Protein AF-A0A9D4T804-F1 (afdb_monomer_lite)

Structure (mmCIF, N/CA/C/O backbone):
data_AF-A0A9D4T804-F1
#
_entry.id   AF-A0A9D4T804-F1
#
loop_
_atom_site.group_PDB
_atom_site.id
_atom_site.type_symbol
_atom_site.label_atom_id
_atom_site.label_alt_id
_atom_site.label_comp_id
_atom_site.label_asym_id
_atom_site.label_entity_id
_atom_site.label_seq_id
_atom_site.pdbx_PDB_ins_code
_atom_site.Cartn_x
_atom_site.Cartn_y
_atom_site.Cartn_z
_atom_site.occupancy
_atom_site.B_iso_or_equiv
_atom_site.auth_seq_id
_atom_site.auth_comp_id
_atom_site.auth_asym_id
_atom_site.auth_atom_id
_atom_site.pdbx_PDB_model_num
ATOM 1 N N . MET A 1 1 ? -60.612 2.000 -34.997 1.00 43.91 1 MET A N 1
ATOM 2 C CA . MET A 1 1 ? -61.069 1.738 -33.613 1.00 43.91 1 MET A CA 1
ATOM 3 C C . MET A 1 1 ? -59.850 1.777 -32.703 1.00 43.91 1 MET A C 1
ATOM 5 O O . MET A 1 1 ? -59.124 0.799 -32.596 1.00 43.91 1 MET A O 1
ATOM 9 N N . GLU A 1 2 ? -59.589 2.954 -32.138 1.00 34.81 2 GLU A N 1
ATOM 10 C CA . GLU A 1 2 ? -58.404 3.291 -31.342 1.00 34.81 2 GLU A CA 1
ATOM 11 C C . GLU A 1 2 ? -58.527 2.724 -29.913 1.00 34.81 2 GLU A C 1
ATOM 13 O O . GLU A 1 2 ? -59.472 3.053 -29.194 1.00 34.81 2 GLU A O 1
ATOM 18 N N . ARG A 1 3 ? -57.588 1.880 -29.462 1.00 41.41 3 ARG A N 1
ATOM 19 C CA . ARG A 1 3 ? -57.525 1.415 -28.062 1.00 41.41 3 ARG A CA 1
ATOM 20 C C . ARG A 1 3 ? -56.626 2.346 -27.247 1.00 41.41 3 ARG A C 1
ATOM 22 O O . ARG A 1 3 ? -55.404 2.228 -27.263 1.00 41.41 3 ARG A O 1
ATOM 29 N N . LYS A 1 4 ? -57.249 3.266 -26.509 1.00 42.50 4 LYS A N 1
ATOM 30 C CA . LYS A 1 4 ? -56.595 4.216 -25.595 1.00 42.50 4 LYS A CA 1
ATOM 31 C C . LYS A 1 4 ? -56.035 3.468 -24.372 1.00 42.50 4 LYS A C 1
ATOM 33 O O . LYS A 1 4 ? -56.793 3.004 -23.523 1.00 42.50 4 LYS A O 1
ATOM 38 N N . ARG A 1 5 ? -54.706 3.331 -24.278 1.00 44.31 5 ARG A N 1
ATOM 39 C CA . ARG A 1 5 ? -54.016 2.821 -23.078 1.00 44.31 5 ARG A CA 1
ATOM 40 C C . ARG A 1 5 ? -54.162 3.840 -21.939 1.00 44.31 5 ARG A C 1
ATOM 42 O O . ARG A 1 5 ? -53.726 4.981 -22.060 1.00 44.31 5 ARG A O 1
ATOM 49 N N . ARG A 1 6 ? -54.806 3.430 -20.842 1.00 42.22 6 ARG A N 1
ATOM 50 C CA . ARG A 1 6 ? -54.966 4.214 -19.607 1.00 42.22 6 ARG A CA 1
ATOM 51 C C . ARG A 1 6 ? -53.597 4.351 -18.926 1.00 42.22 6 ARG A C 1
ATOM 53 O O . ARG A 1 6 ? -53.038 3.364 -18.459 1.00 42.22 6 ARG A O 1
ATOM 60 N N . SER A 1 7 ? -53.064 5.568 -18.899 1.00 35.38 7 SER A N 1
ATOM 61 C CA . SER A 1 7 ? -51.868 5.938 -18.137 1.00 35.38 7 SER A CA 1
ATOM 62 C C . SER A 1 7 ? -52.174 5.868 -16.634 1.00 35.38 7 SER A C 1
ATOM 64 O O . SER A 1 7 ? -53.059 6.575 -16.151 1.00 35.38 7 SER A O 1
ATOM 66 N N . ARG A 1 8 ? -51.478 4.993 -15.895 1.00 44.34 8 ARG A N 1
ATOM 67 C CA . ARG A 1 8 ? -51.424 5.019 -14.425 1.00 44.34 8 ARG A CA 1
ATOM 68 C C . ARG A 1 8 ? -50.354 6.029 -14.021 1.00 44.34 8 ARG A C 1
ATOM 70 O O . ARG A 1 8 ? -49.180 5.692 -13.925 1.00 44.34 8 ARG A O 1
ATOM 77 N N . ARG A 1 9 ? -50.764 7.278 -13.822 1.00 39.00 9 ARG A N 1
ATOM 78 C CA . ARG A 1 9 ? -49.930 8.327 -13.233 1.00 39.00 9 ARG A CA 1
ATOM 79 C C . ARG A 1 9 ? -50.188 8.316 -11.726 1.00 39.00 9 ARG A C 1
ATOM 81 O O . ARG A 1 9 ? -51.126 8.960 -11.273 1.00 39.00 9 ARG A O 1
ATOM 88 N N . SER A 1 10 ? -49.422 7.518 -10.981 1.00 43.81 10 SER A N 1
ATOM 89 C CA . SER A 1 10 ? -49.412 7.609 -9.516 1.00 43.81 10 SER A CA 1
ATOM 90 C C . SER A 1 10 ? -48.606 8.849 -9.142 1.00 43.81 10 SER A C 1
ATOM 92 O O . SER A 1 10 ? -47.457 8.994 -9.561 1.00 43.81 10 SER A O 1
ATOM 94 N N . SER A 1 11 ? -49.247 9.802 -8.476 1.00 46.81 11 SER A N 1
ATOM 95 C CA . SER A 1 11 ? -48.684 11.104 -8.129 1.00 46.81 11 SER A CA 1
ATOM 96 C C . SER A 1 11 ? -47.635 10.973 -7.024 1.00 46.81 11 SER A C 1
ATOM 98 O O . SER A 1 11 ? -47.921 10.432 -5.961 1.00 46.81 11 SER A O 1
ATOM 100 N N . SER A 1 12 ? -46.449 11.539 -7.272 1.00 47.50 12 SER A N 1
ATOM 101 C CA . SER A 1 12 ? -45.301 11.663 -6.352 1.00 47.50 12 SER A CA 1
ATOM 102 C C . SER A 1 12 ? -45.665 12.166 -4.947 1.00 47.50 12 SER A C 1
ATOM 104 O O . SER A 1 12 ? -44.996 11.845 -3.977 1.00 47.50 12 SER A O 1
ATOM 106 N N . SER A 1 13 ? -46.773 12.895 -4.814 1.00 50.16 13 SER A N 1
ATOM 107 C CA . SER A 1 13 ? -47.264 13.412 -3.538 1.00 50.16 13 SER A CA 1
ATOM 108 C C . SER A 1 13 ? -47.794 12.337 -2.583 1.00 50.16 13 SER A C 1
ATOM 110 O O . SER A 1 13 ? -47.885 12.596 -1.389 1.00 50.16 13 SER A O 1
ATOM 112 N N . GLN A 1 14 ? -48.170 11.153 -3.084 1.00 49.47 14 GLN A N 1
ATOM 113 C CA . GLN A 1 14 ? -48.668 10.062 -2.237 1.00 49.47 14 GLN A CA 1
ATOM 114 C C . GLN A 1 14 ? -47.519 9.278 -1.590 1.00 49.47 14 GLN A C 1
ATOM 116 O O . GLN A 1 14 ? -47.615 8.918 -0.424 1.00 49.47 14 GLN A O 1
ATOM 121 N N . VAL A 1 15 ? -46.401 9.101 -2.304 1.00 46.78 15 VAL A N 1
ATOM 122 C CA . VAL A 1 15 ? -45.203 8.438 -1.759 1.00 46.78 15 VAL A CA 1
ATOM 123 C C . VAL A 1 15 ? -44.448 9.331 -0.770 1.00 46.78 15 VAL A C 1
ATOM 125 O O . VAL A 1 15 ? -43.896 8.835 0.202 1.00 46.78 15 VAL A O 1
ATOM 128 N N . GLU A 1 16 ? -44.471 10.654 -0.953 1.00 51.34 16 GLU A N 1
ATOM 129 C CA . GLU A 1 16 ? -43.828 11.590 -0.016 1.00 51.34 16 GLU A CA 1
ATOM 130 C C . GLU A 1 16 ? -44.603 11.776 1.298 1.00 51.34 16 GLU A C 1
ATOM 132 O O . GLU A 1 16 ? -44.017 12.187 2.300 1.00 51.34 16 GLU A O 1
ATOM 137 N N . ALA A 1 17 ? -45.908 11.485 1.308 1.00 47.88 17 ALA A N 1
ATOM 138 C CA . ALA A 1 17 ? -46.720 11.509 2.523 1.00 47.88 17 ALA A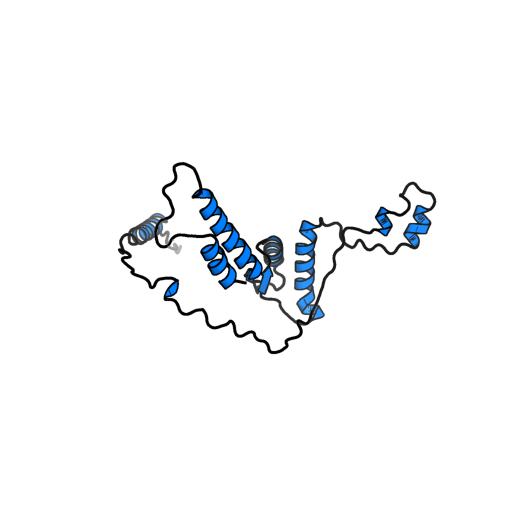 CA 1
ATOM 139 C C . ALA A 1 17 ? -46.498 10.247 3.373 1.00 47.88 17 ALA A C 1
ATOM 141 O O . ALA A 1 17 ? -46.342 10.359 4.585 1.00 47.88 17 ALA A O 1
ATOM 142 N N . GLU A 1 18 ? -46.384 9.080 2.734 1.00 50.09 18 GLU A N 1
ATOM 143 C CA . GLU A 1 18 ? -46.157 7.795 3.413 1.00 50.09 18 GLU A CA 1
ATOM 144 C C . GLU A 1 18 ? -44.768 7.737 4.080 1.00 50.09 18 GLU A C 1
ATOM 146 O O . GLU A 1 18 ? -44.637 7.291 5.216 1.00 50.09 18 GLU A O 1
ATOM 151 N N . VAL A 1 19 ? -43.743 8.330 3.452 1.00 49.34 19 VAL A N 1
ATOM 152 C CA . VAL A 1 19 ? -42.389 8.435 4.035 1.00 49.34 19 VAL A CA 1
ATOM 153 C C . VAL A 1 19 ? -42.337 9.398 5.230 1.00 49.34 19 VAL A C 1
ATOM 155 O O . VAL A 1 19 ? -41.486 9.252 6.103 1.00 49.34 19 VAL A O 1
ATOM 158 N N . LYS A 1 20 ? -43.234 10.390 5.313 1.00 50.41 20 LYS A N 1
ATOM 159 C CA . LYS A 1 20 ? -43.261 11.332 6.448 1.00 50.41 20 LYS A CA 1
ATOM 160 C C . LYS A 1 20 ? -43.957 10.769 7.685 1.00 50.41 20 LYS A C 1
ATOM 162 O O . LYS A 1 20 ? -43.661 11.239 8.780 1.00 50.41 20 LYS A O 1
ATOM 167 N N . GLU A 1 21 ? -44.835 9.781 7.524 1.00 43.41 21 GLU A N 1
ATOM 168 C CA . GLU A 1 21 ? -45.536 9.142 8.641 1.00 43.41 21 GLU A CA 1
ATOM 169 C C . GLU A 1 21 ? -44.640 8.122 9.370 1.00 43.41 21 GLU A C 1
ATOM 171 O O . GLU A 1 21 ? -44.635 8.097 10.598 1.00 43.41 21 GLU A O 1
ATOM 176 N N . GLU A 1 22 ? -43.773 7.386 8.658 1.00 46.59 22 GLU A N 1
ATOM 177 C CA . GLU A 1 22 ? -42.811 6.467 9.300 1.00 46.59 22 GLU A CA 1
ATOM 178 C C . GLU A 1 22 ? -41.704 7.183 10.097 1.00 46.59 22 GLU A C 1
ATOM 180 O O . GLU A 1 22 ? -41.226 6.664 11.104 1.00 46.59 22 GLU A O 1
ATOM 185 N N . VAL A 1 23 ? -41.305 8.399 9.708 1.00 44.31 23 VAL A N 1
ATOM 186 C CA . VAL A 1 23 ? -40.206 9.130 10.378 1.00 44.31 23 VAL A CA 1
ATOM 187 C C . VAL A 1 23 ? -40.643 9.737 11.723 1.00 44.31 23 VAL A C 1
ATOM 189 O O . VAL A 1 23 ? -39.802 10.052 12.564 1.00 44.31 23 VAL A O 1
ATOM 192 N N . ALA A 1 24 ? -41.950 9.868 11.971 1.00 41.78 24 ALA A N 1
ATOM 193 C CA . ALA A 1 24 ? -42.486 10.433 13.210 1.00 41.78 24 ALA A CA 1
ATOM 194 C C . ALA A 1 24 ? -42.615 9.416 14.364 1.00 41.78 24 ALA A C 1
ATOM 196 O O . ALA A 1 24 ? -42.823 9.827 15.503 1.00 41.78 24 ALA A O 1
ATOM 197 N N . ALA A 1 25 ? -42.461 8.114 14.103 1.00 43.00 25 ALA A N 1
ATOM 198 C CA . ALA A 1 25 ? -42.687 7.054 15.091 1.00 43.00 25 ALA A CA 1
ATOM 199 C C . ALA A 1 25 ? -41.435 6.631 15.891 1.00 43.00 25 ALA A C 1
ATOM 201 O O . ALA A 1 25 ? -41.491 5.652 16.627 1.00 43.00 25 ALA A O 1
ATOM 202 N N . VAL A 1 26 ? -40.304 7.339 15.765 1.00 44.31 26 VAL A N 1
ATOM 203 C CA . VAL A 1 26 ? -39.010 6.903 16.342 1.00 44.31 26 VAL A CA 1
ATOM 204 C C . VAL A 1 26 ? -38.526 7.765 17.519 1.00 44.31 26 VAL A C 1
ATOM 206 O O . VAL A 1 26 ? -37.336 7.783 17.825 1.00 44.31 26 VAL A O 1
ATOM 209 N N . HIS A 1 27 ? -39.416 8.486 18.205 1.00 49.28 27 HIS A N 1
ATOM 210 C CA . HIS A 1 27 ? -39.064 9.154 19.463 1.00 49.28 27 HIS A CA 1
ATOM 211 C C . HIS A 1 27 ? -39.820 8.557 20.649 1.00 49.28 27 HIS A C 1
ATOM 213 O O . HIS A 1 27 ? -41.035 8.407 20.601 1.00 49.28 27 HIS A O 1
ATOM 219 N N . GLU A 1 28 ? -39.040 8.317 21.707 1.00 49.78 28 GLU A N 1
ATOM 220 C CA . GLU A 1 28 ? -39.404 7.852 23.053 1.00 49.78 28 GLU A CA 1
ATOM 221 C C . GLU A 1 28 ? -39.436 6.332 23.261 1.00 49.78 28 GLU A C 1
ATOM 223 O O . GLU A 1 28 ? -40.458 5.746 23.598 1.00 49.78 28 GLU A O 1
ATOM 228 N N . GLU A 1 29 ? -38.250 5.714 23.199 1.00 40.12 29 GLU A N 1
ATOM 229 C CA . GLU A 1 29 ? -37.940 4.613 24.117 1.00 40.12 29 GLU A CA 1
ATOM 230 C C . GLU A 1 29 ? -36.879 5.090 25.117 1.00 40.12 29 GLU A C 1
ATOM 232 O O . GLU A 1 29 ? -35.735 5.402 24.777 1.00 40.12 29 GLU A O 1
ATOM 237 N N . ASP A 1 30 ? -37.320 5.209 26.364 1.00 36.22 30 ASP A N 1
ATOM 238 C CA . ASP A 1 30 ? -36.565 5.619 27.540 1.00 36.22 30 ASP A CA 1
ATOM 239 C C . ASP A 1 30 ? -35.505 4.545 27.860 1.00 36.22 30 ASP A C 1
ATOM 241 O O . ASP A 1 30 ? -35.796 3.495 28.441 1.00 36.22 30 ASP A O 1
ATOM 245 N N . VAL A 1 31 ? -34.254 4.766 27.438 1.00 40.16 31 VAL A N 1
ATOM 246 C CA . VAL A 1 31 ? -33.124 3.879 27.759 1.00 40.16 31 VAL A CA 1
ATOM 247 C C . VAL A 1 31 ? -32.714 4.101 29.213 1.00 40.16 31 VAL A C 1
ATOM 249 O O . VAL A 1 31 ? -31.706 4.726 29.533 1.00 40.16 31 VAL A O 1
ATOM 252 N N . THR A 1 32 ? -33.473 3.502 30.124 1.00 49.34 32 THR A N 1
ATOM 253 C CA . THR A 1 32 ? -32.980 3.135 31.454 1.00 49.34 32 THR A CA 1
ATOM 254 C C . THR A 1 32 ? -32.296 1.770 31.373 1.00 49.34 32 THR A C 1
ATOM 256 O O . THR A 1 32 ? -32.681 0.807 32.026 1.00 49.34 32 THR A O 1
ATOM 259 N N . SER A 1 33 ? -31.246 1.654 30.551 1.00 46.19 33 SER A N 1
ATOM 260 C CA . SER A 1 33 ? -30.394 0.464 30.579 1.00 46.19 33 SER A CA 1
ATOM 261 C C . SER A 1 33 ? -29.258 0.677 31.575 1.00 46.19 33 SER A C 1
ATOM 263 O O . SER A 1 33 ? -28.222 1.265 31.254 1.00 46.19 33 SER A O 1
ATOM 265 N N . SER A 1 34 ? -29.422 0.157 32.788 1.00 51.53 34 SER A N 1
ATOM 266 C CA . SER A 1 34 ? -28.294 -0.241 33.628 1.00 51.53 34 SER A CA 1
ATOM 267 C C . SER A 1 34 ? -27.570 -1.403 32.940 1.00 51.53 34 SER A C 1
ATOM 269 O O . SER A 1 34 ? -27.804 -2.572 33.241 1.00 51.53 34 SER A O 1
ATOM 271 N N . GLY A 1 35 ? -26.754 -1.083 31.935 1.00 48.47 35 GLY A N 1
ATOM 272 C CA . GLY A 1 35 ? -25.858 -2.041 31.302 1.00 48.47 35 GLY A CA 1
ATOM 273 C C . GLY A 1 35 ? -24.703 -2.402 32.246 1.00 48.47 35 GLY A C 1
ATOM 274 O O . GLY A 1 35 ? -24.315 -1.567 33.067 1.00 48.47 35 GLY A O 1
ATOM 275 N N . PRO A 1 36 ? -24.143 -3.622 32.143 1.00 43.59 36 PRO A N 1
ATOM 276 C CA . PRO A 1 36 ? -22.996 -4.031 32.949 1.00 43.59 36 PRO A CA 1
ATOM 277 C C . PRO A 1 36 ? -21.823 -3.077 32.717 1.00 43.59 36 PRO A C 1
ATOM 279 O O . PRO A 1 36 ? -21.581 -2.643 31.580 1.00 43.59 36 PRO A O 1
ATOM 282 N N . SER A 1 37 ? -21.111 -2.743 33.796 1.00 53.69 37 SER A N 1
ATOM 283 C CA . SER A 1 37 ? -19.942 -1.874 33.717 1.00 53.69 37 SER A CA 1
ATOM 284 C C . SER A 1 37 ? -18.882 -2.518 32.816 1.00 53.69 37 SER A C 1
ATOM 286 O O . SER A 1 37 ? -18.873 -3.731 32.603 1.00 53.69 37 SER A O 1
ATOM 288 N N . PHE A 1 38 ? -17.989 -1.717 32.235 1.00 51.66 38 PHE A N 1
ATOM 289 C CA . PHE A 1 38 ? -16.912 -2.246 31.392 1.00 51.66 38 PHE A CA 1
ATOM 290 C C . PHE A 1 38 ? -16.051 -3.287 32.136 1.00 51.66 38 PHE A C 1
ATOM 292 O O . PHE A 1 38 ? -15.546 -4.211 31.507 1.00 51.66 38 PHE A O 1
ATOM 299 N N . ASP A 1 39 ? -15.949 -3.172 33.464 1.00 58.38 39 ASP A N 1
ATOM 300 C CA . ASP A 1 39 ? -15.235 -4.119 34.323 1.00 58.38 39 ASP A CA 1
ATOM 301 C C . ASP A 1 39 ? -16.000 -5.441 34.560 1.00 58.38 39 ASP A C 1
ATOM 303 O O . ASP A 1 39 ? -15.378 -6.432 34.932 1.00 58.38 39 ASP A O 1
ATOM 307 N N . ASP A 1 40 ? -17.315 -5.488 34.301 1.00 55.12 40 ASP A N 1
ATOM 308 C CA . ASP A 1 40 ? -18.156 -6.695 34.427 1.00 55.12 40 ASP A CA 1
ATOM 309 C C . ASP A 1 40 ? -18.221 -7.524 33.135 1.00 55.12 40 ASP A C 1
ATOM 311 O O . ASP A 1 40 ? -18.757 -8.637 33.12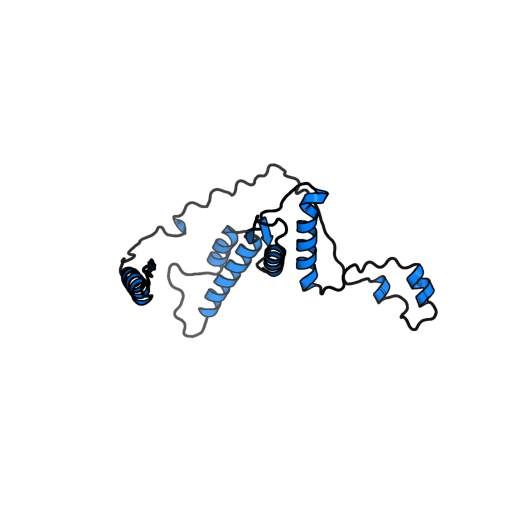6 1.00 55.12 40 ASP A O 1
ATOM 315 N N . ARG A 1 41 ? -17.718 -6.994 32.012 1.00 56.41 41 ARG A N 1
ATOM 316 C CA . ARG A 1 41 ? -17.659 -7.768 30.770 1.00 56.41 41 ARG A CA 1
ATOM 317 C C . ARG A 1 41 ? -16.502 -8.756 30.873 1.00 56.41 41 ARG A C 1
ATOM 319 O O . ARG A 1 41 ? -15.380 -8.328 31.154 1.00 56.41 41 ARG A O 1
ATOM 326 N N . PRO A 1 42 ? -16.739 -10.059 30.625 1.00 57.41 42 PRO A N 1
ATOM 327 C CA . PRO A 1 42 ? -15.636 -10.996 30.529 1.00 57.41 42 PRO A CA 1
ATOM 328 C C . PRO A 1 42 ? -14.655 -10.461 29.481 1.00 57.41 42 PRO A C 1
ATOM 330 O O . PRO A 1 42 ? -15.103 -9.905 28.466 1.00 57.41 42 PRO A O 1
ATOM 333 N N . PRO A 1 43 ? -13.334 -10.586 29.716 1.00 56.66 43 PRO A N 1
ATOM 334 C CA . PRO A 1 43 ? -12.375 -10.283 28.672 1.00 56.66 43 PRO A CA 1
ATOM 335 C C . PRO A 1 43 ? -12.803 -11.053 27.419 1.00 56.66 43 PRO A C 1
ATOM 337 O O . PRO A 1 43 ? -13.341 -12.163 27.544 1.00 56.66 43 PRO A O 1
ATOM 340 N N . PRO A 1 44 ? -12.616 -10.476 26.221 1.00 56.00 44 PRO A N 1
ATOM 341 C CA . PRO A 1 44 ? -12.847 -11.211 24.995 1.00 56.00 44 PRO A CA 1
ATOM 342 C C . PRO A 1 44 ? -12.111 -12.535 25.133 1.00 56.00 44 PRO A C 1
ATOM 344 O O . PRO A 1 44 ? -11.050 -12.569 25.780 1.00 56.00 44 PRO A O 1
ATOM 347 N N . PRO A 1 45 ? -12.659 -13.622 24.564 1.00 55.03 45 PRO A N 1
ATOM 348 C CA . PRO A 1 45 ? -11.866 -14.829 24.457 1.00 55.03 45 PRO A CA 1
ATOM 349 C C . PRO A 1 45 ? -10.500 -14.401 23.917 1.00 55.03 45 PRO A C 1
ATOM 351 O O . PRO A 1 45 ? -10.471 -13.516 23.046 1.00 55.03 45 PRO A O 1
ATOM 354 N N . PRO A 1 46 ? -9.384 -14.930 24.464 1.00 49.81 46 PRO A N 1
ATOM 355 C CA . PRO A 1 46 ? -8.102 -14.716 23.822 1.00 49.81 46 PRO A CA 1
ATOM 356 C C . PRO A 1 46 ? -8.367 -14.973 22.350 1.00 49.81 46 PRO A C 1
ATOM 358 O O . PRO A 1 46 ? -8.982 -15.992 22.017 1.00 49.81 46 PRO A O 1
ATOM 361 N N . VAL A 1 47 ? -8.041 -13.993 21.500 1.00 53.91 47 VAL A N 1
ATOM 362 C CA . VAL A 1 47 ? -7.866 -14.280 20.083 1.00 53.91 47 VAL A CA 1
ATOM 363 C C . VAL A 1 47 ? -6.968 -15.491 20.129 1.00 53.91 47 VAL A C 1
ATOM 365 O O . VAL A 1 47 ? -5.829 -15.378 20.579 1.00 53.91 47 VAL A O 1
ATOM 368 N N . THR A 1 48 ? -7.546 -16.667 19.869 1.00 43.00 48 THR A N 1
ATOM 369 C CA . THR A 1 48 ? -6.754 -17.854 19.660 1.00 43.00 48 THR A CA 1
ATOM 370 C C . THR A 1 48 ? -5.961 -17.404 18.476 1.00 43.00 48 THR A C 1
ATOM 372 O O . THR A 1 48 ? -6.494 -17.233 17.374 1.00 43.00 48 THR A O 1
ATOM 375 N N . ASP A 1 49 ? -4.720 -17.050 18.762 1.00 45.78 49 ASP A N 1
ATOM 376 C CA . ASP A 1 49 ? -3.713 -17.075 17.769 1.00 45.78 49 ASP A CA 1
ATOM 377 C C . ASP A 1 49 ? -3.991 -18.388 17.047 1.00 45.78 49 ASP A C 1
ATOM 379 O O . ASP A 1 49 ? -3.978 -19.482 17.615 1.00 45.78 49 ASP A O 1
ATOM 383 N N . GLY A 1 50 ? -4.298 -18.292 15.764 1.00 41.75 50 GLY A N 1
ATOM 384 C CA . GLY A 1 50 ? -3.939 -19.368 14.872 1.00 41.75 50 GLY A CA 1
ATOM 385 C C . GLY A 1 50 ? -2.417 -19.512 14.888 1.00 41.75 50 GLY A C 1
ATOM 386 O O . GLY A 1 50 ? -1.830 -19.562 13.825 1.00 41.75 50 GLY A O 1
ATOM 387 N N . SER A 1 51 ? -1.776 -19.591 16.067 1.00 45.38 51 SER A N 1
ATOM 388 C CA . SER A 1 51 ? -0.417 -20.036 16.332 1.00 45.38 51 SER A CA 1
ATOM 389 C C . SER A 1 51 ? -0.390 -21.554 16.166 1.00 45.38 51 SER A C 1
ATOM 391 O O . SER A 1 51 ? 0.114 -22.332 16.968 1.00 45.38 51 SER A O 1
ATOM 393 N N . SER A 1 52 ? -0.942 -21.998 15.043 1.00 43.28 52 SER A N 1
ATOM 394 C CA . SER A 1 52 ? -0.122 -22.806 14.170 1.00 43.28 52 SER A CA 1
ATOM 395 C C . SER A 1 52 ? 1.043 -21.891 13.791 1.00 43.28 52 SER A C 1
ATOM 397 O O . SER A 1 52 ? 0.827 -20.716 13.525 1.00 43.28 52 SER A O 1
ATOM 399 N N . ASN A 1 53 ? 2.283 -22.361 13.813 1.00 45.03 53 ASN A N 1
ATOM 400 C CA . ASN A 1 53 ? 3.411 -21.599 13.279 1.00 45.03 53 ASN A CA 1
ATOM 401 C C . ASN A 1 53 ? 3.209 -21.379 11.765 1.00 45.03 53 ASN A C 1
ATOM 403 O O . ASN A 1 53 ? 3.824 -22.051 10.940 1.00 45.03 53 ASN A O 1
ATOM 407 N N . GLU A 1 54 ? 2.295 -20.490 11.385 1.00 54.00 54 GLU A N 1
ATOM 408 C CA . GLU A 1 54 ? 2.037 -20.099 10.017 1.00 54.00 54 GLU A CA 1
ATOM 409 C C . GLU A 1 54 ? 3.145 -19.120 9.675 1.00 54.00 54 GLU A C 1
ATOM 411 O O . GLU A 1 54 ? 3.108 -17.935 10.007 1.00 54.00 54 GLU A O 1
ATOM 416 N N . HIS A 1 55 ? 4.200 -19.644 9.058 1.00 58.66 55 HIS A N 1
ATOM 417 C CA . HIS A 1 55 ? 5.140 -18.808 8.338 1.00 58.66 55 HIS A CA 1
ATOM 418 C C . HIS A 1 55 ? 4.315 -17.874 7.454 1.00 58.66 55 HIS A C 1
ATOM 420 O O . HIS A 1 55 ? 3.596 -18.339 6.574 1.00 58.66 55 HIS A O 1
ATOM 426 N N . GLN A 1 56 ? 4.369 -16.570 7.718 1.00 62.59 56 GLN A N 1
ATOM 427 C CA . GLN A 1 56 ? 3.675 -15.592 6.897 1.00 62.59 56 GLN A CA 1
ATOM 428 C C . GLN A 1 56 ? 4.341 -15.602 5.518 1.00 62.59 56 GLN A C 1
ATOM 430 O O . GLN A 1 56 ? 5.401 -15.011 5.312 1.00 62.59 56 GLN A O 1
ATOM 435 N N . VAL A 1 57 ? 3.776 -16.378 4.592 1.00 82.06 57 VAL A N 1
ATOM 436 C CA . VAL A 1 57 ? 4.335 -16.549 3.252 1.00 82.06 57 VAL A CA 1
ATOM 437 C C . VAL A 1 57 ? 3.883 -15.377 2.394 1.00 82.06 57 VAL A C 1
ATOM 439 O O . VAL A 1 57 ? 2.691 -15.124 2.226 1.00 82.06 57 VAL A O 1
ATOM 442 N N . VAL A 1 58 ? 4.849 -14.662 1.824 1.00 88.00 58 VAL A N 1
ATOM 443 C CA . VAL A 1 58 ? 4.574 -13.626 0.828 1.00 88.00 58 VAL A CA 1
ATOM 444 C C . VAL A 1 58 ? 4.283 -14.313 -0.503 1.00 88.00 58 VAL A C 1
ATOM 446 O O . VAL A 1 58 ?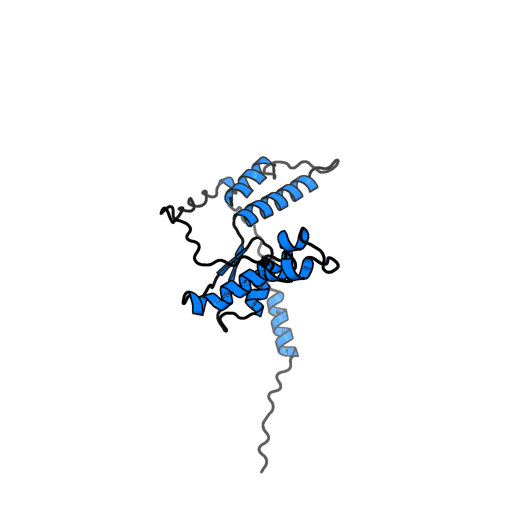 5.183 -14.872 -1.126 1.00 88.00 58 VAL A O 1
ATOM 449 N N . LEU A 1 59 ? 3.022 -14.274 -0.935 1.00 91.00 59 LEU A N 1
ATOM 450 C CA . LEU A 1 59 ? 2.603 -14.847 -2.216 1.00 91.00 59 LEU A CA 1
ATOM 451 C C . LEU A 1 59 ? 3.091 -14.011 -3.408 1.00 91.00 59 LEU A C 1
ATOM 453 O O . LEU A 1 59 ? 3.542 -14.554 -4.417 1.00 91.00 59 LEU A O 1
ATOM 457 N N . ASP A 1 60 ? 2.969 -12.688 -3.304 1.00 92.56 60 ASP A N 1
ATOM 458 C CA . ASP A 1 60 ? 3.306 -11.763 -4.377 1.00 92.56 60 ASP A CA 1
ATOM 459 C C . ASP A 1 60 ? 3.722 -10.395 -3.825 1.00 92.56 60 ASP A C 1
ATOM 461 O O . ASP A 1 60 ? 3.276 -9.981 -2.756 1.00 92.56 60 ASP A O 1
ATOM 465 N N . TYR A 1 61 ? 4.569 -9.680 -4.567 1.00 92.94 61 TYR A N 1
ATOM 466 C CA . TYR A 1 61 ? 5.010 -8.334 -4.212 1.00 92.94 61 TYR A CA 1
ATOM 467 C C . TYR A 1 61 ? 5.265 -7.473 -5.452 1.00 92.94 61 TYR A C 1
ATOM 469 O O . TYR A 1 61 ? 5.625 -7.958 -6.530 1.00 92.94 61 TYR A O 1
ATOM 477 N N . VAL A 1 62 ? 5.103 -6.163 -5.291 1.00 93.56 62 VAL A N 1
ATOM 478 C CA . VAL A 1 62 ? 5.471 -5.157 -6.290 1.00 93.56 62 VAL A CA 1
ATOM 479 C C . VAL A 1 62 ? 6.323 -4.115 -5.588 1.00 93.56 62 VAL A C 1
ATOM 481 O O . VAL A 1 62 ? 5.882 -3.496 -4.625 1.00 93.56 62 VAL A O 1
ATOM 484 N N . ALA A 1 63 ? 7.546 -3.926 -6.074 1.00 92.75 63 ALA A N 1
ATOM 485 C CA . ALA A 1 63 ? 8.419 -2.855 -5.626 1.00 92.75 63 ALA A CA 1
ATOM 486 C C . ALA A 1 63 ? 8.393 -1.746 -6.675 1.00 92.75 63 ALA A C 1
ATOM 488 O O . ALA A 1 63 ? 8.860 -1.938 -7.798 1.00 92.75 63 ALA A O 1
ATOM 489 N N . LEU A 1 64 ? 7.833 -0.596 -6.313 1.00 93.12 64 LEU A N 1
ATOM 490 C CA . LEU A 1 64 ? 7.920 0.604 -7.131 1.00 93.12 64 LEU A CA 1
ATOM 491 C C . LEU A 1 64 ? 9.013 1.513 -6.572 1.00 93.12 64 LEU A C 1
ATOM 493 O O . LEU A 1 64 ? 9.129 1.675 -5.359 1.00 93.12 64 LEU A O 1
ATOM 497 N N . SER A 1 65 ? 9.782 2.136 -7.460 1.00 93.62 65 SER A N 1
ATOM 498 C CA . SER A 1 65 ? 10.730 3.197 -7.137 1.00 93.62 65 SER A CA 1
ATOM 499 C C . SER A 1 65 ? 10.613 4.321 -8.159 1.00 93.62 65 SER A C 1
ATOM 501 O O . SER A 1 65 ? 10.729 4.096 -9.365 1.00 93.62 65 SER A O 1
ATOM 503 N N . ASN A 1 66 ? 10.414 5.544 -7.674 1.00 93.69 66 ASN A N 1
ATOM 504 C CA . ASN A 1 66 ? 10.521 6.754 -8.487 1.00 93.69 66 ASN A CA 1
ATOM 505 C C . ASN A 1 66 ? 11.908 7.413 -8.385 1.00 93.69 66 ASN A C 1
ATOM 507 O O . ASN A 1 66 ? 12.137 8.468 -8.976 1.00 93.69 66 ASN A O 1
ATOM 511 N N . PHE A 1 67 ? 12.833 6.773 -7.667 1.00 93.00 67 PHE A N 1
ATOM 512 C CA . PHE A 1 67 ? 14.182 7.252 -7.424 1.00 93.00 67 PHE A CA 1
ATOM 513 C C . PHE A 1 67 ? 15.218 6.226 -7.889 1.00 93.00 67 PHE A C 1
ATOM 515 O O . PHE A 1 67 ? 15.050 5.016 -7.729 1.00 93.00 67 PHE A O 1
ATOM 522 N N . CYS A 1 68 ? 16.330 6.720 -8.422 1.00 93.06 68 CYS A N 1
ATOM 523 C CA . CYS A 1 68 ? 17.511 5.911 -8.665 1.00 93.06 68 CYS A CA 1
ATOM 524 C C . CYS A 1 68 ? 18.746 6.691 -8.225 1.00 93.06 68 CYS A C 1
ATOM 526 O O . CYS A 1 68 ? 19.026 7.776 -8.731 1.00 93.06 68 CYS A O 1
ATOM 528 N N . ALA A 1 69 ? 19.513 6.109 -7.304 1.00 90.88 69 ALA A N 1
ATOM 529 C CA . ALA A 1 69 ? 20.720 6.745 -6.795 1.00 90.88 69 ALA A CA 1
ATOM 530 C C . ALA A 1 69 ? 21.804 6.909 -7.872 1.00 90.88 69 ALA A C 1
ATOM 532 O O . ALA A 1 69 ? 22.582 7.860 -7.809 1.00 90.88 69 ALA A O 1
ATOM 533 N N . GLY A 1 70 ? 21.840 5.994 -8.848 1.00 90.75 70 GLY A N 1
ATOM 534 C CA . GLY A 1 70 ? 22.713 6.093 -10.014 1.00 90.75 70 GLY A CA 1
ATOM 535 C C . GLY A 1 70 ? 22.370 7.315 -10.860 1.00 90.75 70 GLY A C 1
ATOM 536 O O . GLY A 1 70 ? 23.258 8.109 -11.134 1.00 90.75 70 GLY A O 1
ATOM 537 N N . CYS A 1 71 ? 21.092 7.525 -11.188 1.00 90.62 71 CYS A N 1
ATOM 538 C CA . CYS A 1 71 ? 20.653 8.731 -11.898 1.00 90.62 71 CYS A CA 1
ATOM 539 C C . CYS A 1 71 ? 20.905 10.023 -11.112 1.00 90.62 71 CYS A C 1
ATOM 541 O O . CYS A 1 71 ? 21.187 11.057 -11.709 1.00 90.62 71 CYS A O 1
ATOM 543 N N . GLU A 1 72 ? 20.796 9.979 -9.784 1.00 91.25 72 GLU A N 1
ATOM 544 C CA . GLU A 1 72 ? 20.993 11.167 -8.952 1.00 91.25 72 GLU A CA 1
ATOM 545 C C . GLU A 1 72 ? 22.463 11.609 -8.915 1.00 91.25 72 GLU A C 1
ATOM 547 O O . GLU A 1 72 ? 22.760 12.793 -9.085 1.00 91.25 72 GLU A O 1
ATOM 552 N N . ARG A 1 73 ? 23.377 10.648 -8.711 1.00 90.56 73 ARG A N 1
ATOM 553 C CA . ARG A 1 73 ? 24.823 10.883 -8.544 1.00 90.56 73 ARG A CA 1
ATOM 554 C C . ARG A 1 73 ? 25.622 10.820 -9.844 1.00 90.56 73 ARG A C 1
ATOM 556 O O . ARG A 1 73 ? 26.786 11.210 -9.845 1.00 90.56 73 ARG A O 1
ATOM 563 N N . GLY A 1 74 ? 25.042 10.252 -10.894 1.00 88.50 74 GLY A N 1
ATOM 564 C CA . GLY A 1 74 ? 25.679 10.092 -12.191 1.00 88.50 74 GLY A CA 1
ATOM 565 C C . GLY A 1 74 ? 25.910 11.426 -12.908 1.00 88.50 74 GLY A C 1
ATOM 566 O O . GLY A 1 74 ? 25.419 12.468 -12.458 1.00 88.50 74 GLY A O 1
ATOM 567 N N . PRO A 1 75 ? 26.652 11.386 -14.027 1.00 89.06 75 PRO A N 1
ATOM 568 C CA . PRO A 1 75 ? 26.826 12.543 -14.899 1.00 89.06 75 PRO A CA 1
ATOM 569 C C . PRO A 1 75 ? 25.468 13.119 -15.315 1.00 89.06 75 PRO A C 1
ATOM 571 O O . PRO A 1 75 ? 24.490 12.383 -15.491 1.00 89.06 75 PRO A O 1
ATOM 574 N N . LYS A 1 76 ? 25.393 14.445 -15.441 1.00 90.44 76 LYS A N 1
ATOM 575 C CA . LYS A 1 76 ? 24.185 15.118 -15.939 1.00 90.44 76 LYS A CA 1
ATOM 576 C C . LYS A 1 76 ? 24.167 15.053 -17.463 1.00 90.44 76 LYS A C 1
ATOM 578 O O . LYS A 1 76 ? 25.174 14.743 -18.083 1.00 90.44 76 LYS A O 1
ATOM 583 N N . VAL A 1 77 ? 23.014 15.346 -18.065 1.00 88.38 77 VAL A N 1
ATOM 584 C CA . VAL A 1 77 ? 22.812 15.294 -19.530 1.00 88.38 77 VAL A CA 1
ATOM 585 C C . VAL A 1 77 ? 23.845 16.145 -20.287 1.00 88.38 77 VAL A C 1
ATOM 587 O O . VAL A 1 77 ? 24.165 15.869 -21.437 1.00 88.38 77 VAL A O 1
ATOM 590 N N . ASP A 1 78 ? 24.381 17.155 -19.612 1.00 88.19 78 ASP A N 1
ATOM 591 C CA . ASP A 1 78 ? 25.314 18.146 -20.131 1.00 88.19 78 ASP A CA 1
ATOM 592 C C . ASP A 1 78 ? 26.766 17.621 -20.200 1.00 88.19 78 ASP A C 1
ATOM 594 O O . ASP A 1 78 ? 27.612 18.214 -20.872 1.00 88.19 78 ASP A O 1
ATOM 598 N N . ASP A 1 79 ? 27.069 16.517 -19.509 1.00 88.50 79 ASP A N 1
ATOM 599 C CA . ASP A 1 79 ? 28.409 15.938 -19.436 1.00 88.50 79 ASP A CA 1
ATOM 600 C C . ASP A 1 79 ? 28.698 15.029 -20.638 1.00 88.50 79 ASP A C 1
ATOM 602 O O . ASP A 1 79 ? 27.898 14.173 -21.016 1.00 88.50 79 ASP A O 1
ATOM 606 N N . ALA A 1 80 ? 29.910 15.123 -21.192 1.00 88.88 80 ALA A N 1
ATOM 607 C CA . ALA A 1 80 ? 30.341 14.288 -22.321 1.00 88.88 80 ALA A CA 1
ATOM 608 C C . ALA A 1 80 ? 30.329 12.774 -22.013 1.00 88.88 80 ALA A C 1
ATOM 610 O O . ALA A 1 80 ? 30.235 11.959 -22.927 1.00 88.88 80 ALA A O 1
ATOM 611 N N . SER A 1 81 ? 30.410 12.395 -20.733 1.00 88.44 81 SER A N 1
ATOM 612 C CA . SER A 1 81 ? 30.354 11.003 -20.267 1.00 88.44 81 SER A CA 1
ATOM 613 C C . SER A 1 81 ? 28.928 10.476 -20.052 1.00 88.44 81 SER A C 1
ATOM 615 O O . SER A 1 81 ? 28.763 9.300 -19.724 1.00 88.44 81 SER A O 1
ATOM 617 N N . TYR A 1 82 ? 27.894 11.307 -20.233 1.00 91.00 82 TYR A N 1
ATOM 618 C CA . TYR A 1 82 ? 26.504 10.933 -19.970 1.00 91.00 82 TYR A CA 1
ATOM 619 C C . TYR A 1 82 ? 26.009 9.794 -20.857 1.00 91.00 82 TYR A C 1
ATOM 621 O O . TYR A 1 82 ? 25.412 8.850 -20.349 1.00 91.00 82 TYR A O 1
ATOM 629 N N . GLU A 1 83 ? 26.262 9.858 -22.165 1.00 89.12 83 GLU A N 1
ATOM 630 C CA . GLU A 1 83 ? 25.761 8.859 -23.118 1.00 89.12 83 GLU A CA 1
ATOM 631 C C . GLU A 1 83 ? 26.362 7.470 -22.858 1.00 89.12 83 GLU A C 1
ATOM 633 O O . GLU A 1 83 ? 25.640 6.473 -22.831 1.00 89.12 83 GLU A O 1
ATOM 638 N N . GLU A 1 84 ? 27.665 7.402 -22.573 1.00 92.19 84 GLU A N 1
ATOM 639 C CA . GLU A 1 84 ? 28.345 6.147 -22.235 1.00 92.19 84 GLU A CA 1
ATOM 640 C C . GLU A 1 84 ? 27.885 5.601 -20.876 1.00 92.19 84 GLU A C 1
ATOM 642 O O . GLU A 1 84 ? 27.609 4.407 -20.734 1.00 92.19 84 GLU A O 1
ATOM 647 N N . TRP A 1 85 ? 27.724 6.479 -19.879 1.00 93.69 85 TRP A N 1
ATOM 648 C CA . TRP A 1 85 ? 27.180 6.095 -18.579 1.00 93.69 85 TRP A CA 1
ATOM 649 C C . TRP A 1 85 ? 25.747 5.571 -18.702 1.00 93.69 85 TRP A C 1
ATOM 651 O O . TRP A 1 85 ? 25.439 4.510 -18.167 1.00 93.69 85 TRP A O 1
ATOM 661 N N . LYS A 1 86 ? 24.880 6.276 -19.435 1.00 90.69 86 LYS A N 1
ATOM 662 C CA . LYS A 1 86 ? 23.470 5.922 -19.631 1.00 90.69 86 LYS A CA 1
ATOM 663 C C . LYS A 1 86 ? 23.317 4.592 -20.360 1.00 90.69 86 LYS A C 1
ATOM 665 O O . LYS A 1 86 ? 22.436 3.820 -19.993 1.00 90.69 86 LYS A O 1
ATOM 670 N N . ALA A 1 87 ? 24.166 4.311 -21.349 1.00 91.56 87 ALA A N 1
ATOM 671 C CA . ALA A 1 87 ? 24.166 3.036 -22.064 1.00 91.56 87 ALA A CA 1
ATOM 672 C C . ALA A 1 87 ? 24.475 1.845 -21.140 1.00 91.56 87 ALA A C 1
ATOM 674 O O . ALA A 1 87 ? 23.902 0.771 -21.308 1.00 91.56 87 ALA A O 1
ATOM 675 N N . ASN A 1 88 ? 25.333 2.053 -20.139 1.00 92.50 88 ASN A N 1
ATOM 676 C CA . ASN A 1 88 ? 25.733 1.021 -19.180 1.00 92.50 88 ASN A CA 1
ATOM 677 C C . ASN A 1 88 ? 24.916 1.049 -17.875 1.00 92.50 88 ASN A C 1
ATOM 679 O O . ASN A 1 88 ? 25.095 0.188 -17.012 1.00 92.50 88 ASN A O 1
ATOM 683 N N . HIS A 1 89 ? 24.047 2.043 -17.690 1.00 92.25 89 HIS A N 1
ATOM 684 C CA . HIS A 1 89 ? 23.317 2.246 -16.448 1.00 92.25 89 HIS A CA 1
ATOM 685 C C . HIS A 1 89 ? 22.016 1.440 -16.405 1.00 92.25 89 HIS A C 1
ATOM 687 O O . HIS A 1 89 ? 21.077 1.689 -17.159 1.00 92.25 89 HIS A O 1
ATOM 693 N N . GLU A 1 90 ? 21.911 0.542 -15.426 1.00 91.94 90 GLU A N 1
ATOM 694 C CA . GLU A 1 90 ? 20.651 -0.111 -15.086 1.00 91.94 90 GLU A CA 1
ATOM 695 C C . GLU A 1 90 ? 19.837 0.771 -14.126 1.00 91.94 90 GLU A C 1
ATOM 697 O O . GLU A 1 90 ? 20.099 0.857 -12.921 1.00 91.94 90 GLU A O 1
ATOM 702 N N . CYS A 1 91 ? 18.854 1.478 -14.684 1.00 90.88 91 CYS A N 1
ATOM 703 C CA . CYS A 1 91 ? 18.015 2.388 -13.919 1.00 90.88 91 CYS A CA 1
ATOM 704 C C . CYS A 1 91 ? 17.044 1.627 -13.010 1.00 90.88 91 CYS A C 1
ATOM 706 O O . CYS A 1 91 ? 16.250 0.805 -13.460 1.00 90.88 91 CYS A O 1
ATOM 708 N N . GLN A 1 92 ? 17.057 1.967 -11.721 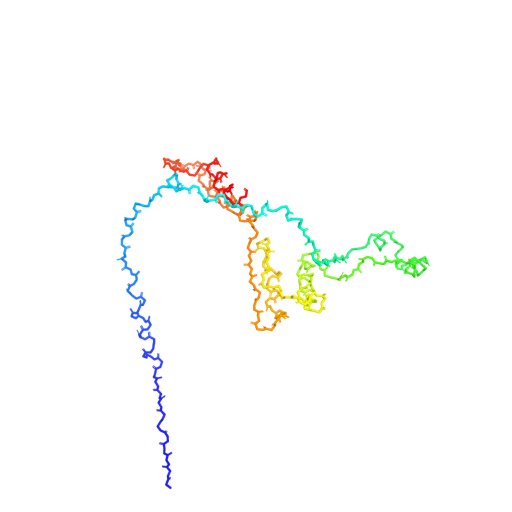1.00 90.38 92 GLN A N 1
ATOM 709 C CA . GLN A 1 92 ? 16.141 1.393 -10.727 1.00 90.38 92 GLN A CA 1
ATOM 710 C C . GLN A 1 92 ? 14.784 2.109 -10.675 1.00 90.38 92 GLN A C 1
ATOM 712 O O . GLN A 1 92 ? 13.877 1.666 -9.971 1.00 90.38 92 GLN A O 1
ATOM 717 N N . LYS A 1 93 ? 14.636 3.231 -11.390 1.00 92.81 93 LYS A N 1
ATOM 718 C CA . LYS A 1 93 ? 13.372 3.960 -11.478 1.00 92.81 93 LYS A CA 1
ATOM 719 C C . LYS A 1 93 ? 12.424 3.197 -12.400 1.00 92.81 93 LYS A C 1
ATOM 721 O O . LYS A 1 93 ? 12.712 3.037 -13.581 1.00 92.81 93 LYS A O 1
ATOM 726 N N . ASN A 1 94 ? 11.282 2.770 -11.874 1.00 93.31 94 ASN A N 1
ATOM 727 C CA . ASN A 1 94 ? 10.275 2.013 -12.624 1.00 93.31 94 ASN A CA 1
ATOM 728 C C . ASN A 1 94 ? 8.888 2.675 -12.631 1.00 93.31 94 ASN A C 1
ATOM 730 O O . ASN A 1 94 ? 7.944 2.126 -13.194 1.00 93.31 94 ASN A O 1
ATOM 734 N N . THR A 1 95 ? 8.751 3.852 -12.016 1.00 91.50 95 THR A N 1
ATOM 735 C CA . THR A 1 95 ? 7.518 4.637 -12.045 1.00 91.50 95 THR A CA 1
ATOM 736 C C . THR A 1 95 ? 7.802 6.134 -11.972 1.00 91.50 95 THR A C 1
ATOM 738 O O . THR A 1 95 ? 8.766 6.571 -11.342 1.00 91.50 95 THR A O 1
ATOM 741 N N . ASP A 1 96 ? 6.936 6.933 -12.591 1.00 91.88 96 ASP A N 1
ATOM 742 C CA . ASP A 1 96 ? 6.929 8.397 -12.477 1.00 91.88 96 ASP A CA 1
ATOM 743 C C . ASP A 1 96 ? 5.952 8.900 -11.403 1.00 91.88 96 ASP A C 1
ATOM 745 O O . ASP A 1 96 ? 5.809 10.105 -11.190 1.00 91.88 96 ASP A O 1
ATOM 749 N N . LYS A 1 97 ? 5.267 7.982 -10.709 1.00 91.38 97 LYS A N 1
ATOM 750 C CA . LYS A 1 97 ? 4.322 8.314 -9.641 1.00 91.38 97 LYS A CA 1
ATOM 751 C C . LYS A 1 97 ? 5.037 8.926 -8.437 1.00 91.38 97 LYS A C 1
ATOM 753 O O . LYS A 1 97 ? 6.186 8.610 -8.117 1.00 91.38 97 LYS A O 1
ATOM 758 N N . LYS A 1 98 ? 4.334 9.808 -7.725 1.00 91.81 98 LYS A N 1
ATOM 759 C CA . LYS A 1 98 ? 4.820 10.356 -6.449 1.00 91.81 98 LYS A CA 1
ATOM 760 C C . LYS A 1 98 ? 4.841 9.260 -5.387 1.00 91.81 98 LYS A C 1
ATOM 762 O O . LYS A 1 98 ? 4.011 8.360 -5.428 1.00 91.81 98 LYS A O 1
ATOM 767 N N . ALA A 1 99 ? 5.709 9.396 -4.383 1.00 88.69 99 ALA A N 1
ATOM 768 C CA . ALA A 1 99 ? 5.846 8.413 -3.302 1.00 88.69 99 ALA A CA 1
ATOM 769 C C . ALA A 1 99 ? 4.496 8.024 -2.666 1.00 88.69 99 ALA A C 1
ATOM 771 O O . ALA A 1 99 ? 4.211 6.846 -2.487 1.00 88.69 99 ALA A O 1
ATOM 772 N N . GLY A 1 100 ? 3.618 9.004 -2.423 1.00 87.25 100 GLY A N 1
ATOM 773 C CA . GLY A 1 100 ? 2.288 8.766 -1.853 1.00 87.25 100 GLY A CA 1
ATOM 774 C C . GLY A 1 100 ? 1.259 8.119 -2.791 1.00 87.25 100 GLY A C 1
ATOM 775 O O . GLY A 1 100 ? 0.176 7.789 -2.325 1.00 87.25 100 GLY A O 1
ATOM 776 N N . GLU A 1 101 ? 1.542 7.976 -4.087 1.00 90.69 101 GLU A N 1
ATOM 777 C CA . GLU A 1 101 ? 0.682 7.306 -5.082 1.00 90.69 101 GLU A CA 1
ATOM 778 C C . GLU A 1 101 ? 1.199 5.911 -5.456 1.00 90.69 101 GLU A C 1
ATOM 780 O O . GLU A 1 101 ? 0.465 5.106 -6.024 1.00 90.69 101 GLU A O 1
ATOM 785 N N . MET A 1 102 ? 2.459 5.609 -5.142 1.00 92.75 102 MET A N 1
ATOM 786 C CA . MET A 1 102 ? 3.085 4.335 -5.492 1.00 92.75 102 MET A CA 1
ATOM 787 C C . MET A 1 102 ? 2.431 3.154 -4.777 1.00 92.75 102 MET A C 1
ATOM 789 O O . MET A 1 102 ? 2.307 2.087 -5.364 1.00 92.75 102 MET A O 1
ATOM 793 N N . GLU A 1 103 ? 1.952 3.343 -3.548 1.00 91.12 103 GLU A N 1
ATOM 794 C CA . GLU A 1 103 ? 1.185 2.316 -2.836 1.00 91.12 103 GLU A CA 1
ATOM 795 C C . GLU A 1 103 ? -0.102 1.943 -3.589 1.00 91.12 103 GLU A C 1
ATOM 797 O O . GLU A 1 103 ? -0.403 0.765 -3.782 1.00 91.12 103 GLU A O 1
ATOM 802 N N . VAL A 1 104 ? -0.819 2.955 -4.085 1.00 92.12 104 VAL A N 1
ATOM 803 C CA . VAL A 1 104 ? -2.073 2.788 -4.828 1.00 92.12 104 VAL A CA 1
ATOM 804 C C . VAL A 1 104 ? -1.820 2.034 -6.133 1.00 92.12 104 VAL A C 1
ATOM 806 O O . VAL A 1 104 ? -2.497 1.050 -6.427 1.00 92.12 104 VAL A O 1
ATOM 809 N N . GLU A 1 105 ? -0.811 2.465 -6.893 1.00 93.25 105 GLU A N 1
ATOM 810 C CA . GLU A 1 105 ? -0.417 1.820 -8.148 1.00 93.25 105 GLU A CA 1
ATOM 811 C C . GLU A 1 105 ? 0.017 0.366 -7.915 1.00 93.25 105 GLU A C 1
ATOM 813 O O . GLU A 1 105 ? -0.441 -0.542 -8.610 1.00 93.25 105 GLU A O 1
ATOM 818 N N . ALA A 1 106 ? 0.850 0.121 -6.898 1.00 93.56 106 ALA A N 1
ATOM 819 C CA . ALA A 1 106 ? 1.315 -1.218 -6.552 1.00 93.56 106 ALA A CA 1
ATOM 820 C C . ALA A 1 106 ? 0.146 -2.149 -6.197 1.00 93.56 106 ALA A C 1
ATOM 822 O O . ALA A 1 106 ? 0.096 -3.275 -6.698 1.00 93.56 106 ALA A O 1
ATOM 823 N N . GLY A 1 107 ? -0.817 -1.671 -5.400 1.00 92.94 107 GLY A N 1
ATOM 824 C CA . GLY A 1 107 ? -2.026 -2.418 -5.054 1.00 92.94 107 GLY A CA 1
ATOM 825 C C . GLY A 1 107 ? -2.849 -2.794 -6.288 1.00 92.94 107 GLY A C 1
ATOM 826 O O . GLY A 1 107 ? -3.206 -3.958 -6.467 1.00 92.94 107 GLY A O 1
ATOM 827 N N . VAL A 1 108 ? -3.082 -1.844 -7.197 1.00 93.19 108 VAL A N 1
ATOM 828 C CA . VAL A 1 108 ? -3.819 -2.105 -8.444 1.00 93.19 108 VAL A CA 1
ATOM 829 C C . VAL A 1 108 ? -3.094 -3.127 -9.327 1.00 93.19 108 VAL A C 1
ATOM 831 O O . VAL A 1 108 ? -3.736 -4.033 -9.862 1.00 93.19 108 VAL A O 1
ATOM 834 N N . VAL A 1 109 ? -1.769 -3.030 -9.470 1.00 94.69 109 VAL A N 1
ATOM 835 C CA . VAL A 1 109 ? -0.969 -3.990 -10.254 1.00 94.69 109 VAL A CA 1
A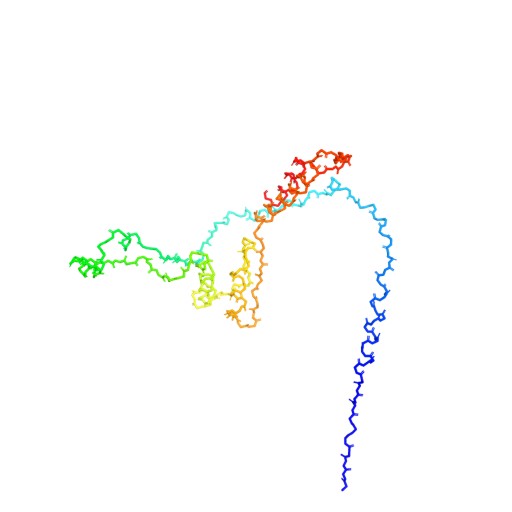TOM 836 C C . VAL A 1 109 ? -1.061 -5.401 -9.668 1.00 94.69 109 VAL A C 1
ATOM 838 O O . VAL A 1 109 ? -1.278 -6.357 -10.416 1.00 94.69 109 VAL A O 1
ATOM 841 N N . LEU A 1 110 ? -0.940 -5.533 -8.343 1.00 94.62 110 LEU A N 1
ATOM 842 C CA . LEU A 1 110 ? -1.060 -6.806 -7.624 1.00 94.62 110 LEU A CA 1
ATOM 843 C C . LEU A 1 110 ? -2.417 -7.473 -7.862 1.00 94.62 110 LEU A C 1
ATOM 845 O O . LEU A 1 110 ? -2.474 -8.645 -8.236 1.00 94.62 110 LEU A O 1
ATOM 849 N N . PHE A 1 111 ? -3.507 -6.722 -7.702 1.00 94.25 111 PHE A N 1
ATOM 850 C CA . PHE A 1 111 ? -4.860 -7.256 -7.858 1.00 94.25 111 PHE A CA 1
ATOM 851 C C . PHE A 1 111 ? -5.215 -7.559 -9.317 1.00 94.25 111 PHE A C 1
ATOM 853 O O . PHE A 1 111 ? -5.955 -8.498 -9.576 1.00 94.25 111 PHE A O 1
ATOM 860 N N . LYS A 1 112 ? -4.683 -6.814 -10.293 1.00 94.00 112 LYS A N 1
ATOM 861 C CA . LYS A 1 112 ? -4.934 -7.105 -11.716 1.00 94.00 112 LYS A CA 1
ATOM 862 C C . LYS A 1 112 ? -4.256 -8.390 -12.183 1.00 94.00 112 LYS A C 1
ATOM 864 O O . LYS A 1 112 ? -4.813 -9.112 -13.006 1.00 94.00 112 LYS A O 1
ATOM 869 N N . ARG A 1 113 ? -3.042 -8.672 -11.697 1.00 95.38 113 ARG A N 1
ATOM 870 C CA . ARG A 1 113 ? -2.263 -9.838 -12.149 1.00 95.38 113 ARG A CA 1
ATOM 871 C C . ARG A 1 113 ? -2.508 -11.106 -11.334 1.00 95.38 113 ARG A C 1
ATOM 873 O O . ARG A 1 113 ? -2.043 -12.164 -11.745 1.00 95.38 113 ARG A O 1
ATOM 880 N N . SER A 1 114 ? -3.215 -11.011 -10.210 1.00 94.56 114 SER A N 1
ATOM 881 C CA . SER A 1 114 ? -3.497 -12.124 -9.291 1.00 94.56 114 SER A CA 1
ATOM 882 C C . SER A 1 114 ? -4.123 -13.330 -9.999 1.00 94.56 114 SER A C 1
ATOM 884 O O . SER A 1 114 ? -3.628 -14.448 -9.863 1.00 94.56 114 SER A O 1
ATOM 886 N N . LEU A 1 115 ? -5.140 -13.102 -10.835 1.00 92.38 115 LEU A N 1
ATOM 887 C CA . LEU A 1 115 ? -5.831 -14.150 -11.586 1.00 92.38 115 LEU A CA 1
ATOM 888 C C . LEU A 1 115 ? -4.894 -14.871 -12.554 1.00 92.38 115 LEU A C 1
ATOM 890 O O . LEU A 1 115 ? -4.877 -16.094 -12.604 1.00 92.38 115 LEU A O 1
ATOM 894 N N . VAL A 1 116 ? -4.086 -14.123 -13.303 1.00 93.62 116 VAL A N 1
ATOM 895 C CA . VAL A 1 116 ? -3.191 -14.702 -14.316 1.00 93.62 116 VAL A CA 1
ATOM 896 C C . VAL A 1 116 ? -1.999 -15.404 -13.666 1.00 93.62 116 VAL A C 1
ATOM 898 O O . VAL A 1 116 ? -1.592 -16.472 -14.109 1.00 93.62 116 VAL A O 1
ATOM 901 N N . LYS A 1 117 ? -1.430 -14.808 -12.614 1.00 94.06 117 LYS A N 1
ATOM 902 C CA . LYS A 1 117 ? -0.194 -15.284 -11.984 1.00 94.06 117 LYS A CA 1
ATOM 903 C C . LYS A 1 117 ? -0.437 -16.400 -10.968 1.00 94.06 117 LYS A C 1
ATOM 905 O O . LYS A 1 117 ? 0.389 -17.299 -10.849 1.00 94.06 117 LYS A O 1
ATOM 910 N N . HIS A 1 118 ? -1.550 -16.338 -10.241 1.00 92.75 118 HIS A N 1
ATOM 911 C CA . HIS A 1 118 ? -1.830 -17.221 -9.107 1.00 92.75 118 HIS A CA 1
ATOM 912 C C . HIS A 1 118 ? -3.177 -17.942 -9.204 1.00 92.75 118 HIS A C 1
ATOM 914 O O . HIS A 1 118 ? -3.433 -18.816 -8.386 1.00 92.75 118 HIS A O 1
ATOM 920 N N . SER A 1 119 ? -4.035 -17.617 -10.183 1.00 92.88 119 SER A N 1
ATOM 921 C CA . SER A 1 119 ? -5.414 -18.136 -10.257 1.00 92.88 119 SER A CA 1
ATOM 922 C C . SER A 1 119 ? -6.233 -17.851 -8.990 1.00 92.88 119 SER A C 1
ATOM 924 O O . SER A 1 119 ? -7.119 -18.621 -8.627 1.00 92.88 119 SER A O 1
ATOM 926 N N . LEU A 1 120 ? -5.939 -16.731 -8.318 1.00 92.12 120 LEU A N 1
ATOM 927 C CA . LEU A 1 120 ? -6.597 -16.301 -7.085 1.00 92.12 120 LEU A CA 1
ATOM 928 C C . LEU A 1 120 ? -7.277 -14.949 -7.268 1.00 92.12 120 LEU A C 1
ATOM 930 O O . LEU A 1 120 ? -6.827 -14.107 -8.045 1.00 92.12 120 LEU A O 1
ATOM 934 N N . GLN A 1 121 ? -8.348 -14.747 -6.507 1.00 93.25 121 GLN A N 1
ATOM 935 C CA . GLN A 1 121 ? -9.044 -13.473 -6.391 1.00 93.25 121 GLN A CA 1
ATOM 936 C C . GLN A 1 121 ? -8.911 -12.976 -4.961 1.00 93.25 121 GLN A C 1
ATOM 938 O O . GLN A 1 121 ? -9.201 -13.698 -4.010 1.00 93.25 121 GLN A O 1
ATOM 943 N N . TYR A 1 122 ? -8.458 -11.739 -4.818 1.00 93.06 122 TYR A N 1
ATOM 944 C CA . TYR A 1 122 ? -8.309 -11.095 -3.519 1.00 93.06 122 TYR A CA 1
ATOM 945 C C . TYR A 1 122 ? -9.583 -10.314 -3.202 1.00 93.06 122 TYR A C 1
ATOM 947 O O . TYR A 1 122 ? -9.830 -9.265 -3.790 1.00 93.06 122 TYR A O 1
ATOM 955 N N . THR A 1 123 ? -10.408 -10.830 -2.299 1.00 91.94 123 THR A N 1
ATOM 956 C CA . THR A 1 123 ? -11.697 -10.213 -1.945 1.00 91.94 123 THR A CA 1
ATOM 957 C C . THR A 1 123 ? -11.570 -9.146 -0.869 1.00 91.94 123 THR A C 1
ATOM 959 O O . THR A 1 123 ? -12.438 -8.292 -0.767 1.00 91.94 123 THR A O 1
ATOM 962 N N . THR A 1 124 ? -10.487 -9.157 -0.095 1.00 91.75 124 THR A N 1
ATOM 963 C CA . THR A 1 124 ? -10.323 -8.281 1.068 1.00 91.75 124 THR A CA 1
ATOM 964 C C . THR A 1 124 ? -8.961 -7.602 1.025 1.00 91.75 124 THR A C 1
ATOM 966 O O . THR A 1 124 ? -7.950 -8.236 0.717 1.00 91.75 124 THR A O 1
ATOM 969 N N . VAL A 1 125 ? -8.924 -6.305 1.333 1.00 91.94 125 VAL A N 1
ATOM 970 C CA . VAL A 1 125 ? -7.694 -5.525 1.492 1.00 91.94 125 VAL A CA 1
ATOM 971 C C . VAL A 1 125 ? -7.578 -5.009 2.924 1.00 91.94 125 VAL A C 1
ATOM 973 O O . VAL A 1 125 ? -8.440 -4.279 3.413 1.00 91.94 125 VAL A O 1
ATOM 976 N N . LEU A 1 126 ? -6.481 -5.366 3.588 1.00 90.88 126 LEU A N 1
ATOM 977 C CA . LEU A 1 126 ? -6.122 -4.830 4.897 1.00 90.88 126 LEU A CA 1
ATOM 978 C C . LEU A 1 126 ? -5.300 -3.551 4.705 1.00 90.88 126 LEU A C 1
ATOM 980 O O . LEU A 1 126 ? -4.293 -3.569 4.000 1.00 90.88 126 LEU A O 1
ATOM 984 N N . SER A 1 127 ? -5.718 -2.437 5.308 1.00 88.69 127 SER A N 1
ATOM 985 C CA . SER A 1 127 ? -5.063 -1.133 5.101 1.00 88.69 127 SER A CA 1
ATOM 986 C C . SER A 1 127 ? -5.015 -0.267 6.364 1.00 88.69 127 SER A C 1
ATOM 988 O O . SER A 1 127 ? -5.819 -0.413 7.289 1.00 88.69 127 SER A O 1
ATOM 990 N N . ASP A 1 128 ? -4.038 0.641 6.412 1.00 82.25 128 ASP A N 1
ATOM 991 C CA . ASP A 1 128 ? -3.759 1.526 7.550 1.00 82.25 128 ASP A CA 1
ATOM 992 C C . ASP A 1 128 ? -4.592 2.814 7.473 1.00 82.25 128 ASP A C 1
ATOM 994 O O . ASP A 1 128 ? -4.054 3.893 7.264 1.00 82.25 128 ASP A O 1
ATOM 998 N N . GLY A 1 129 ? -5.921 2.715 7.583 1.00 69.75 129 GLY A N 1
ATOM 999 C CA . GLY A 1 129 ? -6.833 3.869 7.666 1.00 69.75 129 GLY A CA 1
ATOM 1000 C C . GLY A 1 129 ? -6.956 4.755 6.410 1.00 69.75 129 GLY A C 1
ATOM 1001 O O . GLY A 1 129 ? -8.055 5.238 6.136 1.00 69.75 129 GLY A O 1
ATOM 1002 N N . ASP A 1 130 ? -5.892 4.940 5.621 1.00 68.19 130 ASP A N 1
ATOM 1003 C CA . ASP A 1 130 ? -5.898 5.638 4.338 1.00 68.19 130 ASP A CA 1
ATOM 1004 C C . ASP A 1 130 ? -6.600 4.765 3.291 1.00 68.19 130 ASP A C 1
ATOM 1006 O O . ASP A 1 130 ? -6.315 3.581 3.112 1.00 68.19 130 ASP A O 1
ATOM 1010 N N . SER A 1 131 ? -7.596 5.346 2.630 1.00 77.62 131 SER A N 1
ATOM 1011 C CA . SER A 1 131 ? -8.527 4.615 1.765 1.00 77.62 131 SER A CA 1
ATOM 1012 C C . SER A 1 131 ? -8.202 4.757 0.281 1.00 77.62 131 SER A C 1
ATOM 1014 O O . SER A 1 131 ? -8.920 4.202 -0.547 1.00 77.62 131 SER A O 1
ATOM 1016 N N . ARG A 1 132 ? -7.117 5.453 -0.086 1.00 89.94 132 ARG A N 1
ATOM 1017 C CA . ARG A 1 132 ? -6.786 5.729 -1.495 1.00 89.94 132 ARG A CA 1
ATOM 1018 C C . ARG A 1 132 ? -6.568 4.457 -2.317 1.00 89.94 132 ARG A C 1
ATOM 1020 O O . ARG A 1 132 ? -7.117 4.353 -3.412 1.00 89.94 132 ARG A O 1
ATOM 1027 N N . THR A 1 133 ? -5.858 3.468 -1.775 1.00 90.62 133 THR A N 1
ATOM 1028 C CA . THR A 1 133 ? -5.654 2.167 -2.439 1.00 90.62 133 THR A CA 1
ATOM 1029 C C . THR A 1 133 ? -6.977 1.430 -2.636 1.00 90.62 133 THR A C 1
ATOM 1031 O O . THR A 1 133 ? -7.267 0.953 -3.729 1.00 90.62 133 THR A O 1
ATOM 1034 N N . PHE A 1 134 ? -7.829 1.402 -1.609 1.00 91.62 134 PHE A N 1
ATOM 1035 C CA . PHE A 1 134 ? -9.149 0.776 -1.683 1.00 91.62 134 PHE A CA 1
ATOM 1036 C C . PHE A 1 134 ? -10.064 1.441 -2.721 1.00 91.62 134 PHE A C 1
ATOM 1038 O O . PHE A 1 134 ? -10.693 0.751 -3.522 1.00 91.62 134 PHE A O 1
ATOM 1045 N N . LEU A 1 135 ? -10.109 2.776 -2.743 1.00 92.06 135 LEU A N 1
ATOM 1046 C CA . LEU A 1 135 ? -10.894 3.532 -3.719 1.00 92.06 135 LEU A CA 1
ATOM 1047 C C . LEU A 1 135 ? -10.448 3.213 -5.149 1.00 92.06 135 LEU A C 1
ATOM 1049 O O . LEU A 1 135 ? -11.292 2.927 -5.997 1.00 92.06 135 LEU A O 1
ATOM 1053 N N . ALA A 1 136 ? -9.137 3.174 -5.394 1.00 92.81 136 ALA A N 1
ATOM 1054 C CA . ALA A 1 136 ? -8.594 2.818 -6.700 1.00 92.81 136 ALA A CA 1
ATOM 1055 C C . ALA A 1 136 ? -8.917 1.369 -7.100 1.00 92.81 136 ALA A C 1
ATOM 1057 O O . ALA A 1 136 ? -9.237 1.114 -8.258 1.00 92.81 136 ALA A O 1
ATOM 1058 N N . LEU A 1 137 ? -8.879 0.417 -6.161 1.00 92.56 137 LEU A N 1
ATOM 1059 C CA . LEU A 1 137 ? -9.272 -0.974 -6.420 1.00 92.56 137 LEU A CA 1
ATOM 1060 C C . LEU A 1 137 ? -10.759 -1.092 -6.774 1.00 92.56 137 LEU A C 1
ATOM 1062 O O . LEU A 1 137 ? -11.113 -1.802 -7.719 1.00 92.56 137 LEU A O 1
ATOM 1066 N N . LYS A 1 138 ? -11.618 -0.363 -6.053 1.00 91.62 138 LYS A N 1
ATOM 1067 C CA . LYS A 1 138 ? -13.062 -0.320 -6.307 1.00 91.62 138 LYS A CA 1
ATOM 1068 C C . LYS A 1 138 ? -13.377 0.290 -7.673 1.00 91.62 138 LYS A C 1
ATOM 1070 O O . LYS A 1 138 ? -14.198 -0.249 -8.412 1.00 91.62 138 LYS A O 1
ATOM 1075 N N . GLU A 1 139 ? -12.704 1.380 -8.030 1.00 92.81 139 GLU A N 1
ATOM 1076 C CA . GLU A 1 139 ? -12.843 2.023 -9.339 1.00 92.81 139 GLU A CA 1
ATOM 1077 C C . GLU A 1 139 ? -12.319 1.133 -10.473 1.00 92.81 139 GLU A C 1
ATOM 1079 O O . GLU A 1 139 ? -12.962 1.008 -11.516 1.00 92.81 139 GLU A O 1
ATOM 1084 N N . ALA A 1 140 ? -11.192 0.452 -10.253 1.00 91.12 140 ALA A N 1
ATOM 1085 C CA . ALA A 1 140 ? -10.575 -0.420 -11.244 1.00 91.12 140 ALA A CA 1
ATOM 1086 C C . ALA A 1 140 ? -11.405 -1.672 -11.572 1.00 91.12 140 ALA A C 1
ATOM 1088 O O . ALA A 1 140 ? -11.119 -2.306 -12.589 1.00 91.12 140 ALA A O 1
ATOM 1089 N N . LYS A 1 141 ? -12.393 -2.041 -10.736 1.00 91.19 141 LYS A N 1
ATOM 1090 C CA . LYS A 1 141 ? -13.251 -3.234 -10.897 1.00 91.19 141 LYS A CA 1
ATOM 1091 C C . LYS A 1 141 ? -12.450 -4.471 -11.317 1.00 91.19 141 LYS A C 1
ATOM 1093 O O . LYS A 1 141 ? -12.780 -5.147 -12.291 1.00 91.19 141 LYS A O 1
ATOM 1098 N N . VAL A 1 142 ? -11.374 -4.746 -10.578 1.00 89.75 142 VAL A N 1
ATOM 1099 C CA . VAL A 1 142 ? -10.345 -5.751 -10.912 1.00 89.75 142 VAL A CA 1
ATOM 1100 C C . VAL A 1 142 ? -10.898 -7.149 -11.216 1.00 89.75 142 VAL A C 1
ATOM 1102 O O . VAL A 1 142 ? -10.335 -7.846 -12.055 1.00 89.75 142 VAL A O 1
ATOM 1105 N N . TYR A 1 143 ? -12.024 -7.527 -10.606 1.00 92.44 143 TYR A N 1
ATOM 1106 C CA . TYR A 1 143 ? -12.698 -8.814 -10.818 1.00 92.44 143 TYR A CA 1
ATOM 1107 C C . TYR A 1 143 ? -14.136 -8.661 -11.354 1.00 92.44 143 TYR A C 1
ATOM 1109 O O . TYR A 1 143 ? -14.973 -9.551 -11.207 1.00 92.44 143 TYR A O 1
ATOM 1117 N N . GLY A 1 144 ? -14.454 -7.524 -11.982 1.00 89.56 144 GLY A N 1
ATOM 1118 C CA . GLY A 1 144 ? -15.768 -7.262 -12.568 1.00 89.56 144 GLY A CA 1
ATOM 1119 C C . GLY A 1 144 ? -16.856 -7.017 -11.520 1.00 89.56 144 GLY A C 1
ATOM 1120 O O . GLY A 1 144 ? -16.970 -5.907 -11.006 1.00 89.56 144 GLY A O 1
ATOM 1121 N N . PHE A 1 145 ? -17.685 -8.031 -11.256 1.00 88.50 145 PHE A N 1
ATOM 1122 C CA . PHE A 1 145 ? -18.829 -7.948 -10.331 1.00 88.50 145 PHE A CA 1
ATOM 1123 C C . PHE A 1 145 ? -18.468 -8.258 -8.877 1.00 88.50 145 PHE A C 1
ATOM 1125 O O . PHE A 1 145 ? -19.283 -8.033 -7.989 1.00 88.50 145 PHE A O 1
ATOM 1132 N N . ILE A 1 146 ? -17.275 -8.803 -8.641 1.00 89.06 146 ILE A N 1
ATOM 1133 C CA . ILE A 1 146 ? -16.806 -9.126 -7.298 1.00 89.06 146 ILE A CA 1
ATOM 1134 C C . ILE A 1 146 ? -16.165 -7.870 -6.722 1.00 89.06 146 ILE A C 1
ATOM 1136 O O . ILE A 1 146 ? -15.159 -7.375 -7.240 1.00 89.06 146 ILE A O 1
ATOM 1140 N N . GLU A 1 147 ? -16.791 -7.338 -5.677 1.00 89.50 147 GLU A N 1
ATOM 1141 C CA . GLU A 1 147 ? -16.283 -6.178 -4.959 1.00 89.50 147 GLU A CA 1
ATOM 1142 C C . GLU A 1 147 ? -15.167 -6.590 -3.998 1.00 89.50 147 GLU A C 1
ATOM 1144 O O . GLU A 1 147 ? -15.176 -7.680 -3.430 1.00 89.50 147 GLU A O 1
ATOM 1149 N N . VAL A 1 148 ? -14.192 -5.697 -3.839 1.00 92.38 148 VAL A N 1
ATOM 1150 C CA . VAL A 1 148 ? -13.170 -5.818 -2.800 1.00 92.38 148 VAL A CA 1
ATOM 1151 C C . VAL A 1 148 ? -13.712 -5.136 -1.548 1.00 92.38 148 VAL A C 1
ATOM 1153 O O . VAL A 1 148 ? -14.268 -4.042 -1.647 1.00 92.38 148 VAL A O 1
ATOM 1156 N N . GLU A 1 149 ? -13.534 -5.754 -0.387 1.00 92.38 149 GLU A N 1
ATOM 1157 C CA . GLU A 1 149 ? -13.860 -5.203 0.927 1.00 92.38 149 GLU A CA 1
ATOM 1158 C C . GLU A 1 149 ? -12.608 -4.650 1.611 1.00 92.38 149 GLU A C 1
ATOM 1160 O O . GLU A 1 149 ? -11.495 -5.140 1.407 1.00 92.38 149 GLU A O 1
ATOM 1165 N N . LYS A 1 150 ? -12.778 -3.604 2.422 1.00 91.62 150 LYS A N 1
ATOM 1166 C CA . LYS A 1 150 ? -11.692 -2.994 3.195 1.00 91.62 150 LYS A CA 1
ATOM 1167 C C . LYS A 1 150 ? -11.806 -3.397 4.652 1.00 91.62 150 LYS A C 1
ATOM 1169 O O . LYS A 1 150 ? -12.826 -3.129 5.282 1.00 91.62 150 LYS A O 1
ATOM 1174 N N . GLU A 1 151 ? -10.704 -3.887 5.196 1.00 92.31 151 GLU A N 1
ATOM 1175 C CA . GLU A 1 151 ? -10.521 -4.066 6.629 1.00 92.31 151 GLU A CA 1
ATOM 1176 C C . GLU A 1 151 ? -9.467 -3.092 7.164 1.00 92.31 151 GLU A C 1
ATOM 1178 O O . GLU A 1 151 ? -8.497 -2.728 6.485 1.00 92.31 151 GLU A O 1
ATOM 1183 N N . ASP A 1 152 ? -9.683 -2.637 8.397 1.00 89.19 152 ASP A N 1
ATOM 1184 C CA . ASP A 1 152 ? -8.754 -1.761 9.103 1.00 89.19 152 ASP A CA 1
ATOM 1185 C C . ASP A 1 152 ? -7.702 -2.603 9.831 1.00 89.19 152 ASP A C 1
ATOM 1187 O O . ASP A 1 152 ? -8.019 -3.556 10.544 1.00 89.19 152 ASP A O 1
ATOM 1191 N N . CYS A 1 153 ? -6.434 -2.210 9.707 1.00 89.88 153 CYS A N 1
ATOM 1192 C CA . CYS A 1 153 ? -5.363 -2.822 10.483 1.00 89.88 153 CYS A CA 1
ATOM 1193 C C . CYS A 1 153 ? -5.613 -2.650 11.991 1.00 89.88 153 CYS A C 1
ATOM 1195 O O . CYS A 1 153 ? -5.843 -1.536 12.468 1.00 89.88 153 CYS A O 1
ATOM 1197 N N . ILE A 1 154 ? -5.487 -3.735 12.761 1.00 90.19 154 ILE A N 1
ATOM 1198 C CA . ILE A 1 154 ? -5.732 -3.721 14.210 1.00 90.19 154 ILE A CA 1
ATOM 1199 C C . ILE A 1 154 ? -4.821 -2.717 14.944 1.00 90.19 154 ILE A C 1
ATOM 1201 O O . ILE A 1 154 ? -5.277 -1.941 15.783 1.00 90.19 154 ILE A O 1
ATOM 1205 N N . ASN A 1 155 ? -3.561 -2.603 14.508 1.00 89.69 155 ASN A N 1
ATOM 1206 C CA . ASN A 1 155 ? -2.608 -1.616 15.019 1.00 89.69 155 ASN A CA 1
ATOM 1207 C C . ASN A 1 155 ? -3.064 -0.179 14.734 1.00 89.69 155 ASN A C 1
ATOM 1209 O O . ASN A 1 155 ? -2.827 0.726 15.540 1.00 89.69 155 ASN A O 1
ATOM 1213 N N . HIS A 1 156 ? -3.726 0.048 13.597 1.00 89.06 156 HIS A N 1
ATOM 1214 C CA . HIS A 1 156 ? -4.326 1.342 13.291 1.00 89.06 156 HIS A CA 1
ATOM 1215 C C . HIS A 1 156 ? -5.507 1.629 14.216 1.00 89.06 156 HIS A C 1
ATOM 1217 O O . HIS A 1 156 ? -5.616 2.736 14.743 1.00 89.06 156 HIS A O 1
ATOM 1223 N N . VAL A 1 157 ? -6.365 0.633 14.462 1.00 90.06 157 VAL A N 1
ATOM 1224 C CA . VAL A 1 157 ? -7.499 0.744 15.393 1.00 90.06 157 VAL A CA 1
ATOM 1225 C C . VAL A 1 157 ? -7.005 1.105 16.795 1.00 90.06 157 VAL A C 1
ATOM 1227 O O . VAL A 1 157 ? -7.479 2.095 17.362 1.00 90.06 157 VAL A O 1
ATOM 1230 N N . HIS A 1 158 ? -5.993 0.395 17.304 1.00 91.00 158 HIS A N 1
ATOM 1231 C CA . HIS A 1 158 ? -5.319 0.698 18.569 1.00 91.00 158 HIS A CA 1
ATOM 1232 C C . HIS A 1 158 ? -4.846 2.164 18.621 1.00 91.00 158 HIS A C 1
ATOM 1234 O O . HIS A 1 158 ? -5.215 2.922 19.526 1.00 91.00 158 HIS A O 1
ATOM 1240 N N . LYS A 1 159 ? -4.073 2.612 17.617 1.00 91.31 159 LYS A N 1
ATOM 1241 C CA . LYS A 1 159 ? -3.515 3.980 17.561 1.00 91.31 159 LYS A CA 1
ATOM 1242 C C . LYS A 1 159 ? -4.599 5.054 17.462 1.00 91.31 159 LYS A C 1
ATOM 1244 O O . LYS A 1 159 ? -4.508 6.082 18.146 1.00 91.31 159 LYS A O 1
ATOM 1249 N N . ARG A 1 160 ? -5.618 4.831 16.623 1.00 92.00 160 ARG A N 1
ATOM 1250 C CA . ARG A 1 160 ? -6.746 5.748 16.402 1.00 92.00 160 ARG A CA 1
ATOM 1251 C C . ARG A 1 160 ? -7.545 5.920 17.686 1.00 92.00 160 ARG A C 1
ATOM 1253 O O . ARG A 1 160 ? -7.789 7.055 18.098 1.00 92.00 160 ARG A O 1
ATOM 1260 N N . MET A 1 161 ? -7.874 4.818 18.358 1.00 92.38 161 MET A N 1
ATOM 1261 C CA . MET A 1 161 ? -8.618 4.856 19.613 1.00 92.38 161 MET A CA 1
ATOM 1262 C C . MET A 1 161 ? -7.816 5.532 20.727 1.00 92.38 161 MET A C 1
ATOM 1264 O O . MET A 1 161 ? -8.313 6.468 21.354 1.00 92.38 161 MET A O 1
ATOM 1268 N N . GLY A 1 162 ? -6.553 5.140 20.928 1.00 93.25 162 GLY A N 1
ATOM 1269 C CA . GLY A 1 162 ? -5.698 5.758 21.943 1.00 93.25 162 GLY A CA 1
ATOM 1270 C C . GLY A 1 162 ? -5.532 7.267 21.730 1.00 93.25 162 GLY A C 1
ATOM 1271 O O . GLY A 1 162 ? -5.545 8.042 22.686 1.00 93.25 162 GLY A O 1
ATOM 1272 N N . THR A 1 163 ? -5.428 7.711 20.474 1.00 93.81 163 THR A N 1
ATOM 1273 C CA . THR A 1 163 ? -5.318 9.138 20.135 1.00 93.81 163 THR A CA 1
ATOM 1274 C C . THR A 1 163 ? -6.623 9.889 20.381 1.00 93.81 163 THR A C 1
ATOM 1276 O O . THR A 1 163 ? -6.595 10.956 20.995 1.00 93.81 163 THR A O 1
ATOM 1279 N N . ALA A 1 164 ? -7.769 9.329 19.984 1.00 93.12 164 ALA A N 1
ATOM 1280 C CA . ALA A 1 164 ? -9.077 9.927 20.245 1.00 93.12 164 ALA A CA 1
ATOM 1281 C C . ALA A 1 164 ? -9.327 10.111 21.751 1.00 93.12 164 ALA A C 1
ATOM 1283 O O . ALA A 1 164 ? -9.690 11.203 22.191 1.00 93.12 164 ALA A O 1
ATOM 1284 N N . LEU A 1 165 ? -9.049 9.080 22.551 1.00 92.25 165 LEU A N 1
ATOM 1285 C CA . LEU A 1 165 ? -9.228 9.120 24.001 1.00 92.25 165 LEU A CA 1
ATOM 1286 C C . LEU A 1 165 ? -8.266 10.105 24.686 1.00 92.25 165 LEU A C 1
ATOM 1288 O O . LEU A 1 165 ? -8.686 10.876 25.550 1.00 92.25 165 LEU A O 1
ATOM 1292 N N . ARG A 1 166 ? -6.992 10.160 24.266 1.00 91.19 166 ARG A N 1
ATOM 1293 C CA . ARG A 1 166 ? -6.032 11.167 24.759 1.00 91.19 166 ARG A CA 1
ATOM 1294 C C . ARG A 1 166 ? -6.459 12.596 24.418 1.00 91.19 166 ARG A C 1
ATOM 1296 O O . ARG A 1 166 ? -6.284 13.482 25.249 1.00 91.19 166 ARG A O 1
ATOM 1303 N N . ASN A 1 167 ? -7.050 12.816 23.243 1.00 90.81 167 ASN A N 1
ATOM 1304 C CA . ASN A 1 167 ? -7.569 14.125 22.839 1.00 90.81 167 ASN A CA 1
ATOM 1305 C C . ASN A 1 167 ? -8.790 14.553 23.664 1.00 90.81 167 ASN A C 1
ATOM 1307 O O . ASN A 1 167 ? -8.953 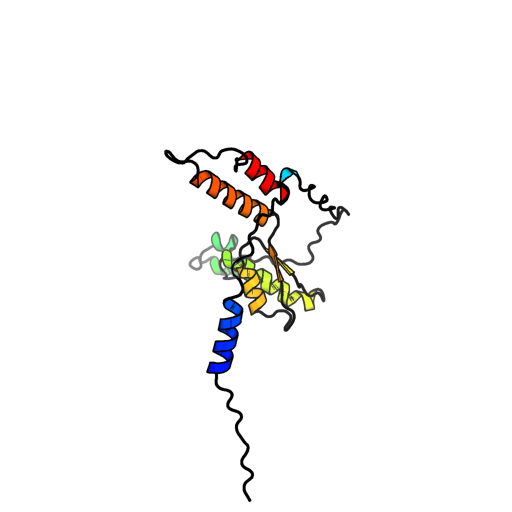15.734 23.955 1.00 90.81 167 ASN A O 1
ATOM 1311 N N . VAL A 1 168 ? -9.653 13.613 24.056 1.00 88.12 168 VAL A N 1
ATOM 1312 C CA . VAL A 1 168 ? -10.738 13.898 25.008 1.00 88.12 168 VAL A CA 1
ATOM 1313 C C . VAL A 1 168 ? -10.143 14.261 26.367 1.00 88.12 168 VAL A C 1
ATOM 1315 O O . VAL A 1 168 ? -10.498 15.288 26.942 1.00 88.12 168 VAL A O 1
ATOM 1318 N N . LEU A 1 169 ? -9.172 13.481 26.849 1.00 84.94 169 LEU A N 1
ATOM 1319 C CA . LEU A 1 169 ? -8.514 13.741 28.127 1.00 84.94 169 LEU A CA 1
ATOM 1320 C C . LEU A 1 169 ? -7.827 15.115 28.170 1.00 84.94 169 LEU A C 1
ATOM 1322 O O . LEU A 1 169 ? -7.917 15.806 29.181 1.00 84.94 169 LEU A O 1
ATOM 1326 N N . SER A 1 170 ? -7.153 15.525 27.092 1.00 84.25 170 SER A N 1
ATOM 1327 C CA . SER A 1 170 ? -6.484 16.829 27.025 1.00 84.25 170 SER A CA 1
ATOM 1328 C C . SER A 1 170 ? -7.472 17.995 26.995 1.00 84.25 170 SER A C 1
ATOM 1330 O O . SER A 1 170 ? -7.239 18.990 27.673 1.00 84.25 170 SER A O 1
ATOM 1332 N N . LYS A 1 171 ? -8.612 17.861 26.304 1.00 83.25 171 LYS A N 1
ATOM 1333 C CA . LYS A 1 171 ? -9.682 18.878 26.294 1.00 83.25 171 LYS A CA 1
ATOM 1334 C C . LYS A 1 171 ? -10.302 19.115 27.672 1.00 83.25 171 LYS A C 1
ATOM 1336 O O . LYS A 1 171 ? -10.752 20.219 27.950 1.00 83.25 171 LYS A O 1
ATOM 1341 N N . HIS A 1 172 ? -10.308 18.098 28.532 1.00 75.38 172 HIS A N 1
ATOM 1342 C CA . HIS A 1 172 ? -10.822 18.192 29.901 1.00 75.38 172 HIS A CA 1
ATOM 1343 C C . HIS A 1 172 ? -9.751 18.548 30.948 1.00 75.38 172 HIS A C 1
ATOM 1345 O O . HIS A 1 172 ? -10.062 18.632 32.134 1.00 75.38 172 HIS A O 1
ATOM 1351 N N . LYS A 1 173 ? -8.500 18.792 30.534 1.00 67.81 173 LYS A N 1
ATOM 1352 C CA . LYS A 1 173 ? -7.422 19.301 31.393 1.00 67.81 173 LYS A CA 1
ATOM 1353 C C . LYS A 1 173 ? -7.215 20.795 31.123 1.00 67.81 173 LYS A C 1
ATOM 1355 O O . LYS A 1 173 ? -6.371 21.167 30.316 1.00 67.81 173 LYS A O 1
ATOM 1360 N N . GLY A 1 174 ? -7.971 21.656 31.804 1.00 63.31 174 GLY A N 1
ATOM 1361 C CA . GLY A 1 174 ? -7.797 23.111 31.731 1.00 63.31 174 GLY A CA 1
ATOM 1362 C C . GLY A 1 174 ? -8.243 23.826 33.012 1.00 63.31 174 GLY A C 1
ATOM 1363 O O . GLY A 1 174 ? -9.070 23.286 33.751 1.00 63.31 174 GLY A O 1
ATOM 1364 N N . PRO A 1 175 ? -7.696 25.019 33.310 1.00 52.56 175 PRO A N 1
ATOM 1365 C CA . PRO A 1 175 ? -8.107 25.801 34.472 1.00 52.56 175 PRO A CA 1
ATOM 1366 C C . PRO A 1 175 ? -9.582 26.207 34.334 1.00 52.56 175 PRO A C 1
ATOM 1368 O O . PRO A 1 175 ? -9.967 26.815 33.340 1.00 52.56 175 PRO A O 1
ATOM 1371 N N . GLY A 1 176 ? -10.406 25.841 35.320 1.00 57.75 176 GLY A N 1
ATOM 1372 C CA . GLY A 1 176 ? -11.853 26.105 35.331 1.00 57.75 176 GLY A CA 1
ATOM 1373 C C . GLY A 1 176 ? -12.741 24.967 34.808 1.00 57.75 176 GLY A C 1
ATOM 1374 O O . GLY A 1 176 ? -13.957 25.124 34.787 1.00 57.75 176 GLY A O 1
ATOM 1375 N N . LEU A 1 177 ? -12.172 23.822 34.411 1.00 61.59 177 LEU A N 1
ATOM 1376 C CA . LEU A 1 177 ? -12.943 22.616 34.097 1.00 61.59 177 LEU A CA 1
ATOM 1377 C C . LEU A 1 177 ? -13.103 21.746 35.349 1.00 61.59 177 LEU A C 1
ATOM 1379 O O . LEU A 1 177 ? -12.117 21.361 35.977 1.00 61.59 177 LEU A O 1
ATOM 1383 N N . GLU A 1 178 ? -14.356 21.434 35.692 1.00 58.81 178 GLU A N 1
ATOM 1384 C CA . GLU A 1 178 ? -14.711 20.522 36.783 1.00 58.81 178 GLU A CA 1
ATOM 1385 C C . GLU A 1 178 ? -13.963 19.185 36.628 1.00 58.81 178 GLU A C 1
ATOM 1387 O O . GLU A 1 178 ? -14.042 18.552 35.563 1.00 58.81 178 GLU A O 1
ATOM 1392 N N . PRO A 1 179 ? -13.241 18.726 37.668 1.00 57.38 179 PRO A N 1
ATOM 1393 C CA . PRO A 1 179 ? -12.432 17.529 37.583 1.00 57.38 179 PRO A CA 1
ATOM 1394 C C . PRO A 1 179 ? -13.265 16.320 37.196 1.00 57.38 179 PRO A C 1
ATOM 1396 O O . PRO A 1 179 ? -14.440 16.166 37.550 1.00 57.38 179 PRO A O 1
ATOM 1399 N N . LEU A 1 180 ? -12.593 15.432 36.476 1.00 61.94 180 LEU A N 1
ATOM 1400 C CA . LEU A 1 180 ? -13.110 14.163 36.042 1.00 61.94 180 LEU A CA 1
ATOM 1401 C C . LEU A 1 180 ? -13.333 13.196 37.252 1.00 61.94 180 LEU A C 1
ATOM 1403 O O . LEU A 1 180 ? -12.518 12.321 37.456 1.00 61.94 180 LEU A O 1
ATOM 1407 N N . GLY A 1 181 ? -14.377 13.395 38.084 1.00 61.81 181 GLY A N 1
ATOM 1408 C CA . GLY A 1 181 ? -14.941 12.543 39.167 1.00 61.81 181 GLY A CA 1
ATOM 1409 C C . GLY A 1 181 ? -15.022 11.009 38.961 1.00 61.81 181 GLY A C 1
ATOM 1410 O O . GLY A 1 181 ? -14.317 10.437 38.149 1.00 61.81 181 GLY A O 1
ATOM 1411 N N . ARG A 1 182 ? -15.821 10.273 39.753 1.00 56.53 182 ARG A N 1
ATOM 1412 C CA . ARG A 1 182 ? -15.725 8.789 39.800 1.00 56.53 182 ARG A CA 1
ATOM 1413 C C . ARG A 1 182 ? -16.092 8.101 38.470 1.00 56.53 182 ARG A C 1
ATOM 1415 O O . ARG A 1 182 ? -17.078 8.475 37.847 1.00 56.53 182 ARG A O 1
ATOM 1422 N N . GLY A 1 183 ? -15.300 7.095 38.073 1.00 65.31 183 GLY A N 1
ATOM 1423 C CA . GLY A 1 183 ? -15.489 6.317 36.836 1.00 65.31 183 GLY A CA 1
ATOM 1424 C C . GLY A 1 183 ? -14.962 6.989 35.562 1.00 65.31 183 GLY A C 1
ATOM 1425 O O . GLY A 1 183 ? -15.448 6.699 34.473 1.00 65.31 183 GLY A O 1
ATOM 1426 N N . ARG A 1 184 ? -14.024 7.937 35.677 1.00 74.62 184 ARG A N 1
ATOM 1427 C CA . ARG A 1 184 ? -13.633 8.786 34.549 1.00 74.62 184 ARG A CA 1
ATOM 1428 C C . ARG A 1 184 ? -12.359 8.351 33.832 1.00 74.62 184 ARG A C 1
ATOM 1430 O O . ARG A 1 184 ? -11.540 7.591 34.339 1.00 74.62 184 ARG A O 1
ATOM 1437 N N . LEU A 1 185 ? -12.239 8.848 32.603 1.00 79.44 185 LEU A N 1
ATOM 1438 C CA . LEU A 1 185 ? -11.162 8.540 31.675 1.00 79.44 185 LEU A CA 1
ATOM 1439 C C . LEU A 1 185 ? -9.816 9.029 32.235 1.00 79.44 185 LEU A C 1
ATOM 1441 O O . LEU A 1 185 ? -9.557 10.229 32.274 1.00 79.44 185 LEU A O 1
ATOM 1445 N N . THR A 1 186 ? -8.965 8.105 32.679 1.00 85.25 186 THR A N 1
ATOM 1446 C CA . THR A 1 186 ? -7.577 8.367 33.096 1.00 85.25 186 THR A CA 1
ATOM 1447 C C . THR A 1 186 ? -6.603 7.925 32.010 1.00 85.25 186 THR A C 1
ATOM 1449 O O . THR A 1 186 ? -6.963 7.138 31.139 1.00 85.25 186 THR A O 1
ATOM 1452 N N . GLY A 1 187 ? -5.353 8.399 32.058 1.00 84.31 187 GLY A N 1
ATOM 1453 C CA . GLY A 1 187 ? -4.311 7.933 31.133 1.00 84.31 187 GLY A CA 1
ATOM 1454 C C . GLY A 1 187 ? -4.153 6.409 31.154 1.00 84.31 187 GLY A C 1
ATOM 1455 O O . GLY A 1 187 ? -4.115 5.789 30.096 1.00 84.31 187 GLY A O 1
ATOM 1456 N N . ASP A 1 188 ? -4.176 5.807 32.343 1.00 86.94 188 ASP A N 1
ATOM 1457 C CA . ASP A 1 188 ? -4.065 4.355 32.517 1.00 86.94 188 ASP A CA 1
ATOM 1458 C C . ASP A 1 188 ? -5.268 3.608 31.927 1.00 86.94 188 ASP A C 1
ATOM 1460 O O . ASP A 1 188 ? -5.097 2.580 31.271 1.00 86.94 188 ASP A O 1
ATOM 1464 N N . LEU A 1 189 ? -6.483 4.151 32.088 1.00 88.00 189 LEU A N 1
ATOM 1465 C CA . LEU A 1 189 ? -7.681 3.584 31.472 1.00 88.00 189 LEU A CA 1
ATOM 1466 C C . LEU A 1 189 ? -7.633 3.708 29.946 1.00 88.00 189 LEU A C 1
ATOM 1468 O O . LEU A 1 189 ? -8.010 2.766 29.260 1.00 88.00 189 LEU A O 1
ATOM 1472 N N . VAL A 1 190 ? -7.128 4.822 29.402 1.00 89.31 190 VAL A N 1
ATOM 1473 C CA . VAL A 1 190 ? -6.908 4.952 27.953 1.00 89.31 190 VAL A CA 1
ATOM 1474 C C . VAL A 1 190 ? -5.961 3.870 27.456 1.00 89.31 190 VAL A C 1
ATOM 1476 O O . VAL A 1 190 ? -6.289 3.214 26.473 1.00 89.31 190 VAL A O 1
ATOM 1479 N N . THR A 1 191 ? -4.837 3.654 28.143 1.00 89.00 191 THR A N 1
ATOM 1480 C CA . THR A 1 191 ? -3.874 2.606 27.787 1.00 89.00 191 THR A CA 1
ATOM 1481 C C . THR A 1 191 ? -4.528 1.227 27.816 1.00 89.00 191 THR A C 1
ATOM 1483 O O . THR A 1 191 ? -4.451 0.524 26.812 1.00 89.00 191 THR A O 1
ATOM 1486 N N . LYS A 1 192 ? -5.238 0.883 28.904 1.00 90.50 192 LYS A N 1
ATOM 1487 C CA . LYS A 1 192 ? -5.953 -0.398 29.068 1.00 90.50 192 LYS A CA 1
ATOM 1488 C C . LYS A 1 192 ? -7.018 -0.616 27.987 1.00 90.50 192 LYS A C 1
ATOM 1490 O O . LYS A 1 192 ? -7.173 -1.723 27.481 1.00 90.50 192 LYS A O 1
ATOM 1495 N N . LEU A 1 193 ? -7.748 0.440 27.625 1.00 89.75 193 LEU A N 1
ATOM 1496 C CA . LEU A 1 193 ? -8.736 0.394 26.551 1.00 89.75 193 LEU A CA 1
ATOM 1497 C C . LEU A 1 193 ? -8.053 0.200 25.197 1.00 89.75 193 LEU A C 1
ATOM 1499 O O . LEU A 1 193 ? -8.450 -0.688 24.455 1.00 89.75 193 LEU A O 1
ATOM 1503 N N . SER A 1 194 ? -7.013 0.977 24.869 1.00 89.44 194 SER A N 1
ATOM 1504 C CA . SER A 1 194 ? -6.282 0.822 23.602 1.00 89.44 194 SER A CA 1
ATOM 1505 C C . SER A 1 194 ? -5.626 -0.544 23.460 1.00 89.44 194 SER A C 1
ATOM 1507 O O . SER A 1 194 ? -5.755 -1.148 22.398 1.00 89.44 194 SER A O 1
ATOM 1509 N N . SER A 1 195 ? -5.023 -1.069 24.532 1.00 89.00 195 SER A N 1
ATOM 1510 C CA . SER A 1 195 ? -4.321 -2.356 24.520 1.00 89.00 195 SER A CA 1
ATOM 1511 C C . SER A 1 195 ? -5.225 -3.548 24.222 1.00 89.00 195 SER A C 1
ATOM 1513 O O . SER A 1 195 ? -4.747 -4.601 23.824 1.00 89.00 195 SER A O 1
ATOM 1515 N N . TYR A 1 196 ? -6.540 -3.396 24.389 1.00 88.44 196 TYR A N 1
ATOM 1516 C CA . TYR A 1 196 ? -7.506 -4.410 23.973 1.00 88.44 196 TYR A CA 1
ATOM 1517 C C . TYR A 1 196 ? -7.373 -4.772 22.484 1.00 88.44 196 TYR A C 1
ATOM 1519 O O . TYR A 1 196 ? -7.612 -5.912 22.100 1.00 88.44 196 TYR A O 1
ATOM 1527 N N . TYR A 1 197 ? -7.012 -3.798 21.644 1.00 82.19 197 TYR A N 1
ATOM 1528 C CA . TYR A 1 197 ? -6.924 -3.953 20.191 1.00 82.19 197 TYR A CA 1
ATOM 1529 C C . TYR A 1 197 ? -5.480 -4.118 19.689 1.00 82.19 197 TYR A C 1
ATOM 1531 O O . TYR A 1 197 ? -5.266 -4.121 18.482 1.00 82.19 197 TYR A O 1
ATOM 1539 N N . GLY A 1 198 ? -4.475 -4.200 20.562 1.00 71.50 198 GLY A N 1
ATOM 1540 C CA . GLY A 1 198 ? -3.074 -4.318 20.137 1.00 71.50 198 GLY A CA 1
ATOM 1541 C C . GLY A 1 198 ? -2.082 -4.024 21.238 1.00 71.50 198 GLY A C 1
ATOM 1542 O O . GLY A 1 198 ? -2.321 -3.039 21.971 1.00 71.50 198 GLY A O 1
#

pLDDT: mean 76.3, std 19.91, range [34.81, 95.38]

Organism: Rhipicephalus sanguineus (NCBI:txid34632)

Foldseek 3Di:
DDDDDDDPPDDPVVVVVVVVVVVVPPDDDDPPDPDDDPVPDDQDDPPPPPPPVPPPDDPDFDDADQDFPCQVPDDDPPDPCVVVSVVVDDGPHDDNDDPVCVVLVRLCVCQLCCCVPPVDHAQEDEDLPDCSNQVSCQVSCSPPPRHHYYDYDLVSVLVVQLVVLVVVVVVQPDPPRDDQDDPGRDNVNSNVVSVSSD

InterPro domains:
  IPR049012 Mutator-like transposase domain [PF20700] (54-197)

Sequence (198 aa):
MERKRRSRRSSSSQVEAEVKEEVAAVHEEDVTSSGPSFDDRPPPPPVTDGSSNEHQVVLDYVALSNFCAGCERGPKVDDASYEEWKANHECQKNTDKKAGEMEVEAGVVLFKRSLVKHSLQYTTVLSDGDSRTFLALKEAKVYGFIEVEKEDCINHVHKRMGTALRNVLSKHKGPGLEPLGRGRLTGDLVTKLSSYYG

Secondary structure (DSSP, 8-state):
-----------HHHHHHHHHHHGGG---------PPPGGGSPPPP------S-------------S--HHHHHSPPTTSTTHHHHHHH--------S-HHHHHHHHHHHHHHHHHHHHS----EEEESS--HHHHHHHHHTTBTTBPPEEEE-HHHHHHHHHHHHHHHHHHT-STTPPP--TT---HHHHHHHHHTT-

Radius of gyration: 29.23 Å; chains: 1; bounding box: 91×49×73 Å